Protein AF-0000000075777169 (afdb_homodimer)

Structure (mmCIF, N/CA/C/O backbone):
data_AF-0000000075777169-model_v1
#
loop_
_entity.id
_entity.type
_entity.pdbx_description
1 polymer 'Uncharacterized protein LOC128202540'
#
loop_
_atom_site.group_PDB
_atom_site.id
_atom_site.type_symbol
_atom_site.label_atom_id
_atom_site.label_alt_id
_atom_site.label_comp_id
_atom_site.label_asym_id
_atom_site.label_entity_id
_atom_site.label_seq_id
_atom_site.pdbx_PDB_ins_code
_atom_site.Cartn_x
_atom_site.Cartn_y
_atom_site.Cartn_z
_atom_site.occupancy
_atom_site.B_iso_or_equiv
_atom_site.auth_seq_id
_atom_site.auth_comp_id
_atom_site.auth_asym_id
_atom_site.auth_atom_id
_atom_site.pdbx_PDB_model_num
ATOM 1 N N . MET A 1 1 ? 17.016 9.688 25.297 1 20.09 1 MET A N 1
ATOM 2 C CA . MET A 1 1 ? 17.047 8.258 25.016 1 20.09 1 MET A CA 1
ATOM 3 C C . MET A 1 1 ? 15.727 7.797 24.422 1 20.09 1 MET A C 1
ATOM 5 O O . MET A 1 1 ? 14.727 7.672 25.125 1 20.09 1 MET A O 1
ATOM 9 N N . HIS A 1 2 ? 15.188 8.32 23.359 1 29.56 2 HIS A N 1
ATOM 10 C CA . HIS A 1 2 ? 13.891 8.344 22.688 1 29.56 2 HIS A CA 1
ATOM 11 C C . HIS A 1 2 ? 13.383 6.934 22.422 1 29.56 2 HIS A C 1
ATOM 13 O O . HIS A 1 2 ? 14.133 6.07 21.969 1 29.56 2 HIS A O 1
ATOM 19 N N . VAL A 1 3 ? 12.43 6.422 23.156 1 30.05 3 VAL A N 1
ATOM 20 C CA . VAL A 1 3 ? 11.844 5.117 23.453 1 30.05 3 VAL A CA 1
ATOM 21 C C . VAL A 1 3 ? 11.656 4.34 22.141 1 30.05 3 VAL A C 1
ATOM 23 O O . VAL A 1 3 ? 10.703 4.59 21.406 1 30.05 3 VAL A O 1
ATOM 26 N N . CYS A 1 4 ? 12.609 4.074 21.266 1 37.72 4 CYS A N 1
ATOM 27 C CA . CYS A 1 4 ? 12.773 3.035 20.266 1 37.72 4 CYS A CA 1
ATOM 28 C C . CYS A 1 4 ? 12.016 1.771 20.656 1 37.72 4 CYS A C 1
ATOM 30 O O . CYS A 1 4 ? 11.844 0.865 19.844 1 37.72 4 CYS A O 1
ATOM 32 N N . GLY A 1 5 ? 11.961 1.664 21.953 1 44.38 5 GLY A N 1
ATOM 33 C CA . GLY A 1 5 ? 11.258 0.564 22.594 1 44.38 5 GLY A CA 1
ATOM 34 C C . GLY A 1 5 ? 9.797 0.468 22.172 1 44.38 5 GLY A C 1
ATOM 35 O O . GLY A 1 5 ? 9.25 -0.631 22.047 1 44.38 5 GLY A O 1
ATOM 36 N N . GLY A 1 6 ? 9.211 1.749 21.969 1 56.62 6 GLY A N 1
ATOM 37 C CA . GLY A 1 6 ? 7.785 1.831 21.688 1 56.62 6 GLY A CA 1
ATOM 38 C C . GLY A 1 6 ? 7.422 1.354 20.281 1 56.62 6 GLY A C 1
ATOM 39 O O . GLY A 1 6 ? 6.484 0.573 20.109 1 56.62 6 GLY A O 1
ATOM 40 N N . MET A 1 7 ? 8.406 1.64 19.359 1 63.41 7 MET A N 1
ATOM 41 C CA . MET A 1 7 ? 8.133 1.236 17.984 1 63.41 7 MET A CA 1
ATOM 42 C C . MET A 1 7 ? 8.281 -0.272 17.812 1 63.41 7 MET A C 1
ATOM 44 O O . MET A 1 7 ? 7.441 -0.921 17.188 1 63.41 7 MET A O 1
ATOM 48 N N . ASP A 1 8 ? 9.359 -0.767 18.484 1 68.81 8 ASP A N 1
ATOM 49 C CA . ASP A 1 8 ? 9.633 -2.193 18.344 1 68.81 8 ASP A CA 1
ATOM 50 C C . ASP A 1 8 ? 8.508 -3.031 18.953 1 68.81 8 ASP A C 1
ATOM 52 O O . ASP A 1 8 ? 8.125 -4.062 18.391 1 68.81 8 ASP A O 1
ATOM 56 N N . SER A 1 9 ? 8.133 -2.508 20.047 1 70.38 9 SER A N 1
ATOM 57 C CA . SER A 1 9 ? 7.031 -3.217 20.688 1 70.38 9 SER A CA 1
ATOM 58 C C . SER A 1 9 ? 5.773 -3.178 19.828 1 70.38 9 SER A C 1
ATOM 60 O O . SER A 1 9 ? 5.051 -4.172 19.734 1 70.38 9 SER A O 1
ATOM 62 N N . LYS A 1 10 ? 5.602 -2.092 19.25 1 71.5 10 LYS A N 1
ATOM 63 C CA . LYS A 1 10 ? 4.441 -1.932 18.375 1 71.5 10 LYS A CA 1
ATOM 64 C C . LYS A 1 10 ? 4.543 -2.844 17.156 1 71.5 10 LYS A C 1
ATOM 66 O O . LYS A 1 10 ? 3.553 -3.461 16.766 1 71.5 10 LYS A O 1
ATOM 71 N N . ILE A 1 11 ? 5.699 -2.979 16.688 1 75.25 11 ILE A N 1
ATOM 72 C CA . ILE A 1 11 ? 5.938 -3.824 15.531 1 75.25 11 ILE A CA 1
ATOM 73 C C . ILE A 1 11 ? 5.703 -5.289 15.898 1 75.25 11 ILE A C 1
ATOM 75 O O . ILE A 1 11 ? 5.121 -6.043 15.117 1 75.25 11 ILE A O 1
ATOM 79 N N . ASP A 1 12 ? 6.094 -5.566 17.078 1 76.25 12 ASP A N 1
ATOM 80 C CA . ASP A 1 12 ? 5.875 -6.93 17.547 1 76.25 12 ASP A CA 1
ATOM 81 C C . ASP A 1 12 ? 4.383 -7.262 17.578 1 76.25 12 ASP A C 1
ATOM 83 O O . ASP A 1 12 ? 3.979 -8.367 17.219 1 76.25 12 ASP A O 1
ATOM 87 N N . GLU A 1 13 ? 3.699 -6.301 18 1 73.5 13 GLU A N 1
ATOM 88 C CA . GLU A 1 13 ? 2.252 -6.488 18.062 1 73.5 13 GLU A CA 1
ATOM 89 C C . GLU A 1 13 ? 1.653 -6.664 16.672 1 73.5 13 GLU A C 1
ATOM 91 O O . GLU A 1 13 ? 0.782 -7.508 16.469 1 73.5 13 GLU A O 1
ATOM 96 N N . VAL A 1 14 ? 2.088 -5.938 15.781 1 76 14 VAL A N 1
ATOM 97 C CA . VAL A 1 14 ? 1.61 -6.02 14.406 1 76 14 VAL A CA 1
ATOM 98 C C . VAL A 1 14 ? 1.98 -7.375 13.805 1 76 14 VAL A C 1
ATOM 100 O O . VAL A 1 14 ? 1.154 -8.023 13.156 1 76 14 VAL A O 1
ATOM 103 N N . CYS A 1 15 ? 3.15 -7.812 14.078 1 81.88 15 CYS A N 1
ATOM 104 C CA . CYS A 1 15 ? 3.6 -9.094 13.555 1 81.88 15 CYS A CA 1
ATOM 105 C C . CYS A 1 15 ? 2.799 -10.242 14.156 1 81.88 15 CYS A C 1
ATOM 107 O O . CYS A 1 15 ? 2.529 -11.234 13.477 1 81.88 15 CYS A O 1
ATOM 109 N N . GLU A 1 16 ? 2.498 -10.094 15.383 1 79.56 16 GLU A N 1
ATOM 110 C CA . GLU A 1 16 ? 1.653 -11.109 16 1 79.56 16 GLU A CA 1
ATOM 111 C C . GLU A 1 16 ? 0.294 -11.188 15.32 1 79.56 16 GLU A C 1
ATOM 113 O O . GLU A 1 16 ? -0.204 -12.281 15.047 1 79.56 16 GLU A O 1
ATOM 118 N N . MET A 1 17 ? -0.227 -10.078 15.078 1 75.25 17 MET A N 1
ATOM 119 C CA . MET A 1 17 ? -1.496 -10.023 14.352 1 75.25 17 MET A CA 1
ATOM 120 C C . MET A 1 17 ? -1.356 -10.633 12.961 1 75.25 17 MET A C 1
ATOM 122 O O . MET A 1 17 ? -2.219 -11.391 12.523 1 75.25 17 MET A O 1
ATOM 126 N N . MET A 1 18 ? -0.296 -10.305 12.312 1 82.38 18 MET A N 1
ATOM 127 C CA . MET A 1 18 ? -0.051 -10.844 10.977 1 82.38 18 MET A CA 1
ATOM 128 C C . MET A 1 18 ? 0.04 -12.367 11.023 1 82.38 18 MET A C 1
ATOM 130 O O . MET A 1 18 ? -0.477 -13.047 10.133 1 82.38 18 MET A O 1
ATOM 134 N N . SER A 1 19 ? 0.705 -12.797 12 1 84.69 19 SER A N 1
ATOM 135 C CA . SER A 1 19 ? 0.878 -14.234 12.141 1 84.69 19 SER A CA 1
ATOM 136 C C . SER A 1 19 ? -0.461 -14.938 12.352 1 84.69 19 SER A C 1
ATOM 138 O O . SER A 1 19 ? -0.742 -15.953 11.719 1 84.69 19 SER A O 1
ATOM 140 N N . GLU A 1 20 ? -1.247 -14.375 13.172 1 79.88 20 GLU A N 1
ATOM 141 C CA . GLU A 1 20 ? -2.547 -14.961 13.492 1 79.88 20 GLU A CA 1
ATOM 142 C C . GLU A 1 20 ? -3.447 -15.008 12.266 1 79.88 20 GLU A C 1
ATOM 144 O O . GLU A 1 20 ? -4.27 -15.914 12.125 1 79.88 20 GLU A O 1
ATOM 149 N N . ARG A 1 21 ? -3.189 -14.133 11.414 1 78.31 21 ARG A N 1
ATOM 150 C CA . ARG A 1 21 ? -4.09 -14.008 10.273 1 78.31 21 ARG A CA 1
ATOM 151 C C . ARG A 1 21 ? -3.385 -14.398 8.977 1 78.31 21 ARG A C 1
ATOM 153 O O . ARG A 1 21 ? -3.9 -14.148 7.883 1 78.31 21 ARG A O 1
ATOM 160 N N . ARG A 1 22 ? -2.209 -14.883 9.047 1 85.56 22 ARG A N 1
ATOM 161 C CA . ARG A 1 22 ? -1.417 -15.406 7.941 1 85.56 22 ARG A CA 1
ATOM 162 C C . ARG A 1 22 ? -1.22 -14.344 6.863 1 85.56 22 ARG A C 1
ATOM 164 O O . ARG A 1 22 ? -1.408 -14.617 5.676 1 85.56 22 ARG A O 1
ATOM 171 N N . ILE A 1 23 ? -0.959 -13.102 7.301 1 87.94 23 ILE A N 1
ATOM 172 C CA . ILE A 1 23 ? -0.688 -12.008 6.379 1 87.94 23 ILE A CA 1
ATOM 173 C C . ILE A 1 23 ? 0.716 -12.156 5.797 1 87.94 23 ILE A C 1
ATOM 175 O O . ILE A 1 23 ? 1.679 -12.383 6.535 1 87.94 23 ILE A O 1
ATOM 179 N N . ASP A 1 24 ? 0.797 -12 4.5 1 94.06 24 ASP A N 1
ATOM 180 C CA . ASP A 1 24 ? 2.064 -12.281 3.834 1 94.06 24 ASP A CA 1
ATOM 181 C C . ASP A 1 24 ? 2.885 -11 3.656 1 94.06 24 ASP A C 1
ATOM 183 O O . ASP A 1 24 ? 4.117 -11.039 3.695 1 94.06 24 ASP A O 1
ATOM 187 N N . VAL A 1 25 ? 2.223 -9.898 3.426 1 93.81 25 VAL A N 1
ATOM 188 C CA . VAL A 1 25 ? 2.918 -8.656 3.137 1 93.81 25 VAL A CA 1
ATOM 189 C C . VAL A 1 25 ? 2.186 -7.488 3.797 1 93.81 25 VAL A C 1
ATOM 191 O O . VAL A 1 25 ? 0.96 -7.383 3.701 1 93.81 25 VAL A O 1
ATOM 194 N N . LEU A 1 26 ? 2.877 -6.691 4.473 1 91 26 LEU A N 1
ATOM 195 C CA . LEU A 1 26 ? 2.369 -5.422 4.977 1 91 26 LEU A CA 1
ATOM 196 C C . LEU A 1 26 ? 3.248 -4.262 4.508 1 91 26 LEU A C 1
ATOM 198 O O . LEU A 1 26 ? 4.445 -4.234 4.797 1 91 26 LEU A O 1
ATOM 202 N N . GLY A 1 27 ? 2.701 -3.414 3.705 1 90.12 27 GLY A N 1
ATOM 203 C CA . GLY A 1 27 ? 3.354 -2.164 3.352 1 90.12 27 GLY A CA 1
ATOM 204 C C . GLY A 1 27 ? 2.869 -0.984 4.176 1 90.12 27 GLY A C 1
ATOM 205 O O . GLY A 1 27 ? 1.665 -0.731 4.258 1 90.12 27 GLY A O 1
ATOM 206 N N . VAL A 1 28 ? 3.867 -0.261 4.758 1 85.62 28 VAL A N 1
ATOM 207 C CA . VAL A 1 28 ? 3.451 0.784 5.684 1 85.62 28 VAL A CA 1
ATOM 208 C C . VAL A 1 28 ? 4.207 2.076 5.383 1 85.62 28 VAL A C 1
ATOM 210 O O . VAL A 1 28 ? 5.379 2.043 5.008 1 85.62 28 VAL A O 1
ATOM 213 N N . SER A 1 29 ? 3.484 3.152 5.496 1 82.75 29 SER A N 1
ATOM 214 C CA . SER A 1 29 ? 4.094 4.477 5.457 1 82.75 29 SER A CA 1
ATOM 215 C C . SER A 1 29 ? 4 5.168 6.812 1 82.75 29 SER A C 1
ATOM 217 O O . SER A 1 29 ? 3.297 4.695 7.707 1 82.75 29 SER A O 1
ATOM 219 N N . GLU A 1 30 ? 4.766 6.18 7.09 1 79 30 GLU A N 1
ATOM 220 C CA . GLU A 1 30 ? 4.824 7.004 8.297 1 79 30 GLU A CA 1
ATOM 221 C C . GLU A 1 30 ? 5.234 6.18 9.508 1 79 30 GLU A C 1
ATOM 223 O O . GLU A 1 30 ? 4.57 6.227 10.547 1 79 30 GLU A O 1
ATOM 228 N N . THR A 1 31 ? 6.227 5.426 9.414 1 75.12 31 THR A N 1
ATOM 229 C CA . THR A 1 31 ? 6.668 4.539 10.484 1 75.12 31 THR A CA 1
ATOM 230 C C . THR A 1 31 ? 7.418 5.324 11.562 1 75.12 31 THR A C 1
ATOM 232 O O . THR A 1 31 ? 7.559 4.855 12.695 1 75.12 31 THR A O 1
ATOM 235 N N . LYS A 1 32 ? 7.895 6.492 11.242 1 72.81 32 LYS A N 1
ATOM 236 C CA . LYS A 1 32 ? 8.672 7.352 12.125 1 72.81 32 LYS A CA 1
ATOM 237 C C . LYS A 1 32 ? 9.914 6.633 12.641 1 72.81 32 LYS A C 1
ATOM 239 O O . LYS A 1 32 ? 10.492 7.031 13.656 1 72.81 32 LYS A O 1
ATOM 244 N N . LYS A 1 33 ? 10.234 5.551 11.93 1 76.38 33 LYS A N 1
ATOM 245 C CA . LYS A 1 33 ? 11.43 4.805 12.305 1 76.38 33 LYS A CA 1
ATOM 246 C C . LYS A 1 33 ? 12.703 5.574 11.945 1 76.38 33 LYS A C 1
ATOM 248 O O . LYS A 1 33 ? 12.727 6.297 10.945 1 76.38 33 LYS A O 1
ATOM 253 N N . LYS A 1 34 ? 13.633 5.297 12.812 1 80.19 34 LYS A N 1
ATOM 254 C CA . LYS A 1 34 ? 14.922 5.922 12.539 1 80.19 34 LYS A CA 1
ATOM 255 C C . LYS A 1 34 ? 15.859 4.953 11.828 1 80.19 34 LYS A C 1
ATOM 257 O O . LYS A 1 34 ? 15.922 3.77 12.172 1 80.19 34 LYS A O 1
ATOM 262 N N . GLY A 1 35 ? 16.562 5.488 10.781 1 84.25 35 GLY A N 1
ATOM 263 C CA . GLY A 1 35 ? 17.547 4.715 10.055 1 84.25 35 GLY A CA 1
ATOM 264 C C . GLY A 1 35 ? 16.953 3.619 9.203 1 84.25 35 GLY A C 1
ATOM 265 O O . GLY A 1 35 ? 15.727 3.525 9.07 1 84.25 35 GLY A O 1
ATOM 266 N N . CYS A 1 36 ? 17.812 3.014 8.461 1 90.06 36 CYS A N 1
ATOM 267 C CA . CYS A 1 36 ? 17.438 1.862 7.648 1 90.06 36 CYS A CA 1
ATOM 268 C C . CYS A 1 36 ? 17.828 0.56 8.336 1 90.06 36 CYS A C 1
ATOM 270 O O . CYS A 1 36 ? 18.906 0.473 8.938 1 90.06 36 CYS A O 1
ATOM 272 N N . SER A 1 37 ? 16.906 -0.376 8.273 1 91.56 37 SER A N 1
ATOM 273 C CA . SER A 1 37 ? 17.25 -1.646 8.906 1 91.56 37 SER A CA 1
ATOM 274 C C . SER A 1 37 ? 16.406 -2.787 8.352 1 91.56 37 SER A C 1
ATOM 276 O O . SER A 1 37 ? 15.359 -2.553 7.75 1 91.56 37 SER A O 1
ATOM 278 N N . ILE A 1 38 ? 16.984 -3.947 8.43 1 94.25 38 ILE A N 1
ATOM 279 C CA . ILE A 1 38 ? 16.266 -5.207 8.266 1 94.25 38 ILE A CA 1
ATOM 280 C C . ILE A 1 38 ? 16.156 -5.918 9.609 1 94.25 38 ILE A C 1
ATOM 282 O O . ILE A 1 38 ? 17.172 -6.215 10.25 1 94.25 38 ILE A O 1
ATOM 286 N N . THR A 1 39 ? 14.961 -6.047 10.039 1 91.62 39 THR A N 1
ATOM 287 C CA . THR A 1 39 ? 14.734 -6.625 11.359 1 91.62 39 THR A CA 1
ATOM 288 C C . THR A 1 39 ? 13.898 -7.898 11.258 1 91.62 39 THR A C 1
ATOM 290 O O . THR A 1 39 ? 12.93 -7.949 10.492 1 91.62 39 THR A O 1
ATOM 293 N N . THR A 1 40 ? 14.266 -8.883 11.977 1 91.06 40 THR A N 1
ATOM 294 C CA . THR A 1 40 ? 13.508 -10.133 12.031 1 91.06 40 THR A CA 1
ATOM 295 C C . THR A 1 40 ? 12.633 -10.18 13.273 1 91.06 40 THR A C 1
ATOM 297 O O . THR A 1 40 ? 13.086 -9.875 14.375 1 91.06 40 THR A O 1
ATOM 300 N N . TYR A 1 41 ? 11.352 -10.359 13.023 1 87.62 41 TYR A N 1
ATOM 301 C CA . TYR A 1 41 ? 10.359 -10.547 14.078 1 87.62 41 TYR A CA 1
ATOM 302 C C . TYR A 1 41 ? 9.781 -11.953 14.031 1 87.62 41 TYR A C 1
ATOM 304 O O . TYR A 1 41 ? 8.727 -12.18 13.445 1 87.62 41 TYR A O 1
ATOM 312 N N . ASP A 1 42 ? 10.391 -12.906 14.734 1 86.12 42 ASP A N 1
ATOM 313 C CA . ASP A 1 42 ? 9.969 -14.305 14.688 1 86.12 42 ASP A CA 1
ATOM 314 C C . ASP A 1 42 ? 9.852 -14.789 13.242 1 86.12 42 ASP A C 1
ATOM 316 O O . ASP A 1 42 ? 10.859 -14.984 12.57 1 86.12 42 ASP A O 1
ATOM 320 N N . ARG A 1 43 ? 8.562 -14.836 12.789 1 90.38 43 ARG A N 1
ATOM 321 C CA . ARG A 1 43 ? 8.344 -15.422 11.469 1 90.38 43 ARG A CA 1
ATOM 322 C C . ARG A 1 43 ? 8.188 -14.328 10.414 1 90.38 43 ARG A C 1
ATOM 324 O O . ARG A 1 43 ? 7.77 -14.609 9.289 1 90.38 43 ARG A O 1
ATOM 331 N N . TYR A 1 44 ? 8.5 -13.141 10.797 1 94.12 44 TYR A N 1
ATOM 332 C CA . TYR A 1 44 ? 8.375 -12.023 9.859 1 94.12 44 TYR A CA 1
ATOM 333 C C . TYR A 1 44 ? 9.672 -11.227 9.781 1 94.12 44 TYR A C 1
ATOM 335 O O . TYR A 1 44 ? 10.477 -11.242 10.719 1 94.12 44 TYR A O 1
ATOM 343 N N . THR A 1 45 ? 9.914 -10.688 8.633 1 95.38 45 THR A N 1
ATOM 344 C CA . THR A 1 45 ? 11.055 -9.812 8.406 1 95.38 45 THR A CA 1
ATOM 345 C C . THR A 1 45 ? 10.586 -8.422 7.969 1 95.38 45 THR A C 1
ATOM 347 O O . THR A 1 45 ? 9.758 -8.297 7.062 1 95.38 45 THR A O 1
ATOM 350 N N . GLY A 1 46 ? 11.086 -7.438 8.641 1 94.19 46 GLY A N 1
ATOM 351 C CA . GLY A 1 46 ? 10.75 -6.062 8.312 1 94.19 46 GLY A CA 1
ATOM 352 C C . GLY A 1 46 ? 11.875 -5.32 7.613 1 94.19 46 GLY A C 1
ATOM 353 O O . GLY A 1 46 ? 13.031 -5.426 8.016 1 94.19 46 GLY A O 1
ATOM 354 N N . TYR A 1 47 ? 11.578 -4.688 6.535 1 95.88 47 TYR A N 1
ATOM 355 C CA . TYR A 1 47 ? 12.445 -3.754 5.824 1 95.88 47 TYR A CA 1
ATOM 356 C C . TYR A 1 47 ? 12.047 -2.311 6.109 1 95.88 47 TYR A C 1
ATOM 358 O O . TYR A 1 47 ? 10.953 -1.88 5.742 1 95.88 47 TYR A O 1
ATOM 366 N N . TRP A 1 48 ? 12.945 -1.57 6.723 1 92.19 48 TRP A N 1
ATOM 367 C CA . TRP A 1 48 ? 12.586 -0.239 7.191 1 92.19 48 TRP A CA 1
ATOM 368 C C . TRP A 1 48 ? 13.508 0.82 6.602 1 92.19 48 TRP A C 1
ATOM 370 O O . TRP A 1 48 ? 14.734 0.717 6.719 1 92.19 48 TRP A O 1
ATOM 380 N N . SER A 1 49 ? 12.883 1.764 5.977 1 92.88 49 SER A N 1
ATOM 381 C CA . SER A 1 49 ? 13.602 2.951 5.523 1 92.88 49 SER A CA 1
ATOM 382 C C . SER A 1 49 ? 13.172 4.188 6.305 1 92.88 49 SER A C 1
ATOM 384 O O . SER A 1 49 ? 12.078 4.715 6.09 1 92.88 49 SER A O 1
ATOM 386 N N . GLY A 1 50 ? 13.953 4.582 7.203 1 86.94 50 GLY A N 1
ATOM 387 C CA . GLY A 1 50 ? 13.594 5.668 8.102 1 86.94 50 GLY A CA 1
ATOM 388 C C . GLY A 1 50 ? 14.492 6.879 7.969 1 86.94 50 GLY A C 1
ATOM 389 O O . GLY A 1 50 ? 15.297 6.965 7.039 1 86.94 50 GLY A O 1
ATOM 390 N N . VAL A 1 51 ? 14.062 7.863 8.805 1 80.62 51 VAL A N 1
ATOM 391 C CA . VAL A 1 51 ? 14.781 9.133 8.789 1 80.62 51 VAL A CA 1
ATOM 392 C C . VAL A 1 51 ? 16.062 9.008 9.617 1 80.62 51 VAL A C 1
ATOM 394 O O . VAL A 1 51 ? 16.203 8.086 10.43 1 80.62 51 VAL A O 1
ATOM 397 N N . ASN A 1 52 ? 16.859 9.922 9.18 1 73.31 52 ASN A N 1
ATOM 398 C CA . ASN A 1 52 ? 18.047 9.984 10.016 1 73.31 52 ASN A CA 1
ATOM 399 C C . ASN A 1 52 ? 17.719 10.398 11.445 1 73.31 52 ASN A C 1
ATOM 401 O O . ASN A 1 52 ? 16.688 11.039 11.688 1 73.31 52 ASN A O 1
ATOM 405 N N . ASP A 1 53 ? 18.438 9.922 12.336 1 63.94 53 ASP A N 1
ATOM 406 C CA . ASP A 1 53 ? 18.266 10.047 13.781 1 63.94 53 ASP A CA 1
ATOM 407 C C . ASP A 1 53 ? 17.891 11.477 14.164 1 63.94 53 ASP A C 1
ATOM 409 O O . ASP A 1 53 ? 17.156 11.695 15.125 1 63.94 53 ASP A O 1
ATOM 413 N N . SER A 1 54 ? 18.312 12.305 13.539 1 55.28 54 SER A N 1
ATOM 414 C CA . SER A 1 54 ? 18.172 13.68 14.023 1 55.28 54 SER A CA 1
ATOM 415 C C . SER A 1 54 ? 16.859 14.297 13.562 1 55.28 54 SER A C 1
ATOM 417 O O . SER A 1 54 ? 16.438 15.336 14.07 1 55.28 54 SER A O 1
ATOM 419 N N . GLU A 1 55 ? 16.156 13.609 12.852 1 59.38 55 GLU A N 1
ATOM 420 C CA . GLU A 1 55 ? 15 14.266 12.258 1 59.38 55 GLU A CA 1
ATOM 421 C C . GLU A 1 55 ? 13.703 13.75 12.867 1 59.38 55 GLU A C 1
ATOM 423 O O . GLU A 1 55 ? 13.578 12.555 13.148 1 59.38 55 GLU A O 1
ATOM 428 N N . ARG A 1 56 ? 12.992 14.617 13.656 1 53.5 56 ARG A N 1
ATOM 429 C CA . ARG A 1 56 ? 11.656 14.305 14.156 1 53.5 56 ARG A CA 1
ATOM 430 C C . ARG A 1 56 ? 10.648 14.242 13.016 1 53.5 56 ARG A C 1
ATOM 432 O O . ARG A 1 56 ? 10.172 15.273 12.547 1 53.5 56 ARG A O 1
ATOM 439 N N . SER A 1 57 ? 10.883 13.328 12.031 1 56.72 57 SER A N 1
ATOM 440 C CA . SER A 1 57 ? 10.016 13.516 10.875 1 56.72 57 SER A CA 1
ATOM 441 C C . SER A 1 57 ? 8.945 12.43 10.805 1 56.72 57 SER A C 1
ATOM 443 O O . SER A 1 57 ? 9.125 11.336 11.344 1 56.72 57 SER A O 1
ATOM 445 N N . SER A 1 58 ? 7.746 12.836 10.531 1 63.53 58 SER A N 1
ATOM 446 C CA . SER A 1 58 ? 6.539 12.086 10.188 1 63.53 58 SER A CA 1
ATOM 447 C C . SER A 1 58 ? 6.777 11.18 8.984 1 63.53 58 SER A C 1
ATOM 449 O O . SER A 1 58 ? 5.828 10.641 8.414 1 63.53 58 SER A O 1
ATOM 451 N N . GLN A 1 59 ? 8.094 10.883 8.766 1 76.75 59 GLN A N 1
ATOM 452 C CA . GLN A 1 59 ? 8.391 10.094 7.574 1 76.75 59 GLN A CA 1
ATOM 453 C C . GLN A 1 59 ? 8.758 8.656 7.938 1 76.75 59 GLN A C 1
ATOM 455 O O . GLN A 1 59 ? 8.648 8.266 9.102 1 76.75 59 GLN A O 1
ATOM 460 N N . GLY A 1 60 ? 9.062 7.82 6.883 1 87.19 60 GLY A N 1
ATOM 461 C CA . GLY A 1 60 ? 9.469 6.43 7.004 1 87.19 60 GLY A CA 1
ATOM 462 C C . GLY A 1 60 ? 8.539 5.473 6.289 1 87.19 60 GLY A C 1
ATOM 463 O O . GLY A 1 60 ? 7.312 5.621 6.359 1 87.19 60 GLY A O 1
ATOM 464 N N . VAL A 1 61 ? 9.117 4.59 5.586 1 90.62 61 VAL A N 1
ATOM 465 C CA . VAL A 1 61 ? 8.352 3.547 4.906 1 90.62 61 VAL A CA 1
ATOM 466 C C . VAL A 1 61 ? 8.906 2.174 5.285 1 90.62 61 VAL A C 1
ATOM 468 O O . VAL A 1 61 ? 10.07 2.053 5.676 1 90.62 61 VAL A O 1
ATOM 471 N N . GLY A 1 62 ? 8.039 1.207 5.262 1 91.69 62 GLY A N 1
ATOM 472 C CA . GLY A 1 62 ? 8.453 -0.138 5.625 1 91.69 62 GLY A CA 1
ATOM 473 C C . GLY A 1 62 ? 7.641 -1.22 4.938 1 91.69 62 GLY A C 1
ATOM 474 O O . GLY A 1 62 ? 6.52 -0.971 4.488 1 91.69 62 GLY A O 1
ATOM 475 N N . VAL A 1 63 ? 8.25 -2.35 4.828 1 94.94 63 VAL A N 1
ATOM 476 C CA . VAL A 1 63 ? 7.594 -3.553 4.336 1 94.94 63 VAL A CA 1
ATOM 477 C C . VAL A 1 63 ? 7.871 -4.719 5.277 1 94.94 63 VAL A C 1
ATOM 479 O O . VAL A 1 63 ? 9.023 -4.969 5.645 1 94.94 63 VAL A O 1
ATOM 482 N N . ILE A 1 64 ? 6.852 -5.34 5.711 1 93.56 64 ILE A N 1
ATOM 483 C CA . ILE A 1 64 ? 6.984 -6.539 6.531 1 93.56 64 ILE A CA 1
ATOM 484 C C . ILE A 1 64 ? 6.559 -7.766 5.723 1 93.56 64 ILE A C 1
ATOM 486 O O . ILE A 1 64 ? 5.48 -7.777 5.125 1 93.56 64 ILE A O 1
ATOM 490 N N . LEU A 1 65 ? 7.371 -8.742 5.711 1 96.5 65 LEU A N 1
ATOM 491 C CA . LEU A 1 65 ? 7.137 -9.938 4.91 1 96.5 65 LEU A CA 1
ATOM 492 C C . LEU A 1 65 ? 7.09 -11.18 5.793 1 96.5 65 LEU A C 1
ATOM 494 O O . LEU A 1 65 ? 7.879 -11.312 6.73 1 96.5 65 LEU A O 1
ATOM 498 N N . SER A 1 66 ? 6.121 -12.016 5.461 1 95.56 66 SER A N 1
ATOM 499 C CA . SER A 1 66 ? 6.168 -13.344 6.055 1 95.56 66 SER A CA 1
ATOM 500 C C . SER A 1 66 ? 7.43 -14.094 5.637 1 95.56 66 SER A C 1
ATOM 502 O O . SER A 1 66 ? 8.141 -13.664 4.727 1 95.56 66 SER A O 1
ATOM 504 N N . GLU A 1 67 ? 7.688 -15.211 6.277 1 94.38 67 GLU A N 1
ATOM 505 C CA . GLU A 1 67 ? 8.852 -16.016 5.941 1 94.38 67 GLU A CA 1
ATOM 506 C C . GLU A 1 67 ? 8.797 -16.484 4.484 1 94.38 67 GLU A C 1
ATOM 508 O O . GLU A 1 67 ? 9.812 -16.438 3.781 1 94.38 67 GLU A O 1
ATOM 513 N N . ARG A 1 68 ? 7.695 -16.891 4.082 1 91.88 68 ARG A N 1
ATOM 514 C CA . ARG A 1 68 ? 7.543 -17.375 2.715 1 91.88 68 ARG A CA 1
ATOM 515 C C . ARG A 1 68 ? 7.793 -16.266 1.705 1 91.88 68 ARG A C 1
ATOM 517 O O . ARG A 1 68 ? 8.477 -16.469 0.7 1 91.88 68 ARG A O 1
ATOM 524 N N . MET A 1 69 ? 7.285 -15.109 2.014 1 94.19 69 MET A N 1
ATOM 525 C CA . MET A 1 69 ? 7.48 -13.984 1.102 1 94.19 69 MET A CA 1
ATOM 526 C C . MET A 1 69 ? 8.922 -13.492 1.146 1 94.19 69 MET A C 1
ATOM 528 O O . MET A 1 69 ? 9.492 -13.125 0.116 1 94.19 69 MET A O 1
ATOM 532 N N . ASN A 1 70 ? 9.438 -13.445 2.305 1 96.5 70 ASN A N 1
ATOM 533 C CA . ASN A 1 70 ? 10.828 -13.008 2.438 1 96.5 70 ASN A CA 1
ATOM 534 C C . ASN A 1 70 ? 11.773 -13.914 1.653 1 96.5 70 ASN A C 1
ATOM 536 O O . ASN A 1 70 ? 12.766 -13.438 1.089 1 96.5 70 ASN A O 1
ATOM 540 N N . ALA A 1 71 ? 11.508 -15.188 1.634 1 95.81 71 ALA A N 1
ATOM 541 C CA . ALA A 1 71 ? 12.32 -16.156 0.889 1 95.81 71 ALA A CA 1
ATOM 542 C C . ALA A 1 71 ? 12.273 -15.859 -0.609 1 95.81 71 ALA A C 1
ATOM 544 O O . ALA A 1 71 ? 13.141 -16.312 -1.36 1 95.81 71 ALA A O 1
ATOM 545 N N . SER A 1 72 ? 11.266 -15.086 -0.997 1 96.12 72 SER A N 1
ATOM 546 C CA . SER A 1 72 ? 11.07 -14.805 -2.416 1 96.12 72 SER A CA 1
ATOM 547 C C . SER A 1 72 ? 11.727 -13.484 -2.814 1 96.12 72 SER A C 1
ATOM 549 O O . SER A 1 72 ? 11.688 -13.102 -3.984 1 96.12 72 SER A O 1
ATOM 551 N N . VAL A 1 73 ? 12.383 -12.797 -1.88 1 97.56 73 VAL A N 1
ATOM 552 C CA . VAL A 1 73 ? 13 -11.5 -2.158 1 97.56 73 VAL A CA 1
ATOM 553 C C . VAL A 1 73 ? 14.258 -11.703 -3.002 1 97.56 73 VAL A C 1
ATOM 555 O O . VAL A 1 73 ? 15.102 -12.547 -2.678 1 97.56 73 VAL A O 1
ATOM 558 N N . LYS A 1 74 ? 14.383 -10.992 -4.078 1 97.5 74 LYS A N 1
ATOM 559 C CA . LYS A 1 74 ? 15.539 -11.078 -4.961 1 97.5 74 LYS A CA 1
ATOM 560 C C . LYS A 1 74 ? 16.453 -9.859 -4.801 1 97.5 74 LYS A C 1
ATOM 562 O O . LYS A 1 74 ? 17.672 -9.969 -4.902 1 97.5 74 LYS A O 1
ATOM 567 N N . GLU A 1 75 ? 15.859 -8.734 -4.645 1 97.81 75 GLU A N 1
ATOM 568 C CA . GLU A 1 75 ? 16.562 -7.461 -4.539 1 97.81 75 GLU A CA 1
ATOM 569 C C . GLU A 1 75 ? 15.727 -6.434 -3.777 1 97.81 75 GLU A C 1
ATOM 571 O O . GLU A 1 75 ? 14.5 -6.555 -3.699 1 97.81 75 GLU A O 1
ATOM 576 N N . PHE A 1 76 ? 16.375 -5.496 -3.146 1 97.88 76 PHE A N 1
ATOM 577 C CA . PHE A 1 76 ? 15.695 -4.383 -2.502 1 97.88 76 PHE A CA 1
ATOM 578 C C . PHE A 1 76 ? 16.625 -3.18 -2.369 1 97.88 76 PHE A C 1
ATOM 580 O O . PHE A 1 76 ? 17.828 -3.301 -2.545 1 97.88 76 PHE A O 1
ATOM 587 N N . GLU A 1 77 ? 16.047 -2.021 -2.066 1 97.94 77 GLU A N 1
ATOM 588 C CA . GLU A 1 77 ? 16.844 -0.819 -1.836 1 97.94 77 GLU A CA 1
ATOM 589 C C . GLU A 1 77 ? 16.109 0.156 -0.915 1 97.94 77 GLU A C 1
ATOM 591 O O . GLU A 1 77 ? 14.922 0.421 -1.099 1 97.94 77 GLU A O 1
ATOM 596 N N . PHE A 1 78 ? 16.828 0.594 0.065 1 96.56 78 PHE A N 1
ATOM 597 C CA . PHE A 1 78 ? 16.391 1.743 0.849 1 96.56 78 PHE A CA 1
ATOM 598 C C . PHE A 1 78 ? 16.812 3.047 0.176 1 96.56 78 PHE A C 1
ATOM 600 O O . PHE A 1 78 ? 17.922 3.521 0.366 1 96.56 78 PHE A O 1
ATOM 607 N N . VAL A 1 79 ? 15.961 3.662 -0.546 1 95.12 79 VAL A N 1
ATOM 608 C CA . VAL A 1 79 ? 16.328 4.809 -1.374 1 95.12 79 VAL A CA 1
ATOM 609 C C . VAL A 1 79 ? 16.391 6.07 -0.513 1 95.12 79 VAL A C 1
ATOM 611 O O . VAL A 1 79 ? 17.328 6.852 -0.617 1 95.12 79 VAL A O 1
ATOM 614 N N . SER A 1 80 ? 15.406 6.316 0.311 1 92.38 80 SER A N 1
ATOM 615 C CA . SER A 1 80 ? 15.266 7.422 1.249 1 92.38 80 SER A CA 1
ATOM 616 C C . SER A 1 80 ? 14.227 7.105 2.322 1 92.38 80 SER A C 1
ATOM 618 O O . SER A 1 80 ? 13.523 6.098 2.238 1 92.38 80 SER A O 1
ATOM 620 N N . PRO A 1 81 ? 14.109 7.941 3.262 1 90.5 81 PRO A N 1
ATOM 621 C CA . PRO A 1 81 ? 13.062 7.699 4.262 1 90.5 81 PRO A CA 1
ATOM 622 C C . PRO A 1 81 ? 11.664 7.652 3.654 1 90.5 81 PRO A C 1
ATOM 624 O O . PRO A 1 81 ? 10.719 7.195 4.301 1 90.5 81 PRO A O 1
ATOM 627 N N . ARG A 1 82 ? 11.555 8.078 2.406 1 89.5 82 ARG A N 1
ATOM 628 C CA . ARG A 1 82 ? 10.242 8.164 1.779 1 89.5 82 ARG A CA 1
ATOM 629 C C . ARG A 1 82 ? 10.07 7.082 0.72 1 89.5 82 ARG A C 1
ATOM 631 O O . ARG A 1 82 ? 8.977 6.906 0.173 1 89.5 82 ARG A O 1
ATOM 638 N N . LEU A 1 83 ? 11.141 6.375 0.448 1 92.5 83 LEU A N 1
ATOM 639 C CA . LEU A 1 83 ? 11.078 5.445 -0.675 1 92.5 83 LEU A CA 1
ATOM 640 C C . LEU A 1 83 ? 11.82 4.152 -0.35 1 92.5 83 LEU A C 1
ATOM 642 O O . LEU A 1 83 ? 12.984 4.184 0.054 1 92.5 83 LEU A O 1
ATOM 646 N N . LEU A 1 84 ? 11.156 3.082 -0.531 1 96.12 84 LEU A N 1
ATOM 647 C CA . LEU A 1 84 ? 11.688 1.726 -0.442 1 96.12 84 LEU A CA 1
ATOM 648 C C . LEU A 1 84 ? 11.062 0.829 -1.508 1 96.12 84 LEU A C 1
ATOM 650 O O . LEU A 1 84 ? 9.859 0.899 -1.76 1 96.12 84 LEU A O 1
ATOM 654 N N . TRP A 1 85 ? 11.906 0.086 -2.174 1 96.5 85 TRP A N 1
ATOM 655 C CA . TRP A 1 85 ? 11.297 -0.889 -3.076 1 96.5 85 TRP A CA 1
ATOM 656 C C . TRP A 1 85 ? 11.898 -2.275 -2.859 1 96.5 85 TRP A C 1
ATOM 658 O O . TRP A 1 85 ? 13.016 -2.404 -2.367 1 96.5 85 TRP A O 1
ATOM 668 N N . ILE A 1 86 ? 11.156 -3.285 -3.137 1 97.56 86 ILE A N 1
ATOM 669 C CA . ILE A 1 86 ? 11.531 -4.688 -3.012 1 97.56 86 ILE A CA 1
ATOM 670 C C . ILE A 1 86 ? 11.094 -5.453 -4.258 1 97.56 86 ILE A C 1
ATOM 672 O O . ILE A 1 86 ? 9.984 -5.258 -4.754 1 97.56 86 ILE A O 1
ATOM 676 N N . ARG A 1 87 ? 12.023 -6.289 -4.809 1 97.62 87 ARG A N 1
ATOM 677 C CA . ARG A 1 87 ? 11.742 -7.195 -5.918 1 97.62 87 ARG A CA 1
ATOM 678 C C . ARG A 1 87 ? 11.547 -8.625 -5.422 1 97.62 87 ARG A C 1
ATOM 680 O O . ARG A 1 87 ? 12.391 -9.164 -4.711 1 97.62 87 ARG A O 1
ATOM 687 N N . LEU A 1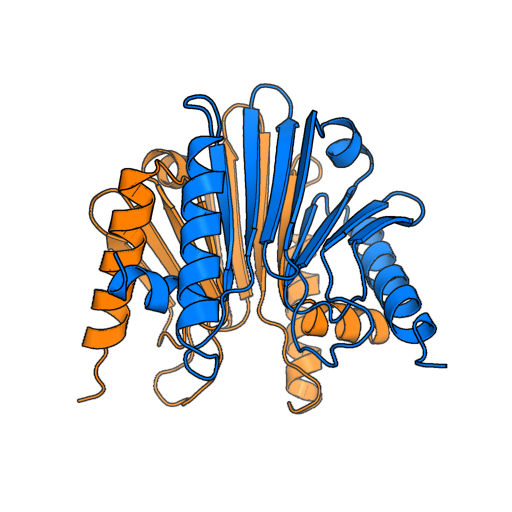 88 ? 10.391 -9.172 -5.801 1 96.5 88 LEU A N 1
ATOM 688 C CA . LEU A 1 88 ? 10.039 -10.523 -5.359 1 96.5 88 LEU A CA 1
ATOM 689 C C . LEU A 1 88 ? 9.719 -11.422 -6.547 1 96.5 88 LEU A C 1
ATOM 691 O O . LEU A 1 88 ? 9.273 -10.938 -7.594 1 96.5 88 LEU A O 1
ATOM 695 N N . LYS A 1 89 ? 9.969 -12.672 -6.395 1 95 89 LYS A N 1
ATOM 696 C CA . LYS A 1 89 ? 9.492 -13.68 -7.332 1 95 89 LYS A CA 1
ATOM 697 C C . LYS A 1 89 ? 8.617 -14.719 -6.629 1 95 89 LYS A C 1
ATOM 699 O O . LYS A 1 89 ? 9.125 -15.602 -5.941 1 95 89 LYS A O 1
ATOM 704 N N . VAL A 1 90 ? 7.363 -14.562 -6.828 1 90.94 90 VAL A N 1
ATOM 705 C CA . VAL A 1 90 ? 6.395 -15.484 -6.242 1 90.94 90 VAL A CA 1
ATOM 706 C C . VAL A 1 90 ? 5.871 -16.438 -7.312 1 90.94 90 VAL A C 1
ATOM 708 O O . VAL A 1 90 ? 5.086 -16.047 -8.18 1 90.94 90 VAL A O 1
ATOM 711 N N . SER A 1 91 ? 6.211 -17.719 -7.199 1 88.5 91 SER A N 1
ATOM 712 C CA . SER A 1 91 ? 5.938 -18.688 -8.25 1 88.5 91 SER A CA 1
ATOM 713 C C . SER A 1 91 ? 6.445 -18.203 -9.602 1 88.5 91 SER A C 1
ATOM 715 O O . SER A 1 91 ? 7.637 -17.953 -9.773 1 88.5 91 SER A O 1
ATOM 717 N N . LEU A 1 92 ? 5.492 -17.938 -10.5 1 88 92 LEU A N 1
ATOM 718 C CA . LEU A 1 92 ? 5.906 -17.516 -11.836 1 88 92 LEU A CA 1
ATOM 719 C C . LEU A 1 92 ? 5.754 -16 -11.992 1 88 92 LEU A C 1
ATOM 721 O O . LEU A 1 92 ? 6.094 -15.445 -13.039 1 88 92 LEU A O 1
ATOM 725 N N . THR A 1 93 ? 5.406 -15.391 -10.914 1 90 93 THR A N 1
ATOM 726 C CA . THR A 1 93 ? 5.102 -13.969 -11.016 1 90 93 THR A CA 1
ATOM 727 C C . THR A 1 93 ? 6.211 -13.133 -10.375 1 90 93 THR A C 1
ATOM 729 O O . THR A 1 93 ? 6.57 -13.352 -9.219 1 90 93 THR A O 1
ATOM 732 N N . ARG A 1 94 ? 6.797 -12.258 -11.219 1 93.69 94 ARG A N 1
ATOM 733 C CA . ARG A 1 94 ? 7.766 -11.289 -10.719 1 93.69 94 ARG A CA 1
ATOM 734 C C . ARG A 1 94 ? 7.074 -10 -10.281 1 93.69 94 ARG A C 1
ATOM 736 O O . ARG A 1 94 ? 6.297 -9.422 -11.039 1 93.69 94 ARG A O 1
ATOM 743 N N . ILE A 1 95 ? 7.375 -9.602 -9.047 1 94.06 95 ILE A N 1
ATOM 744 C CA . ILE A 1 95 ? 6.695 -8.445 -8.477 1 94.06 95 ILE A CA 1
ATOM 745 C C . ILE A 1 95 ? 7.715 -7.371 -8.102 1 94.06 95 ILE A C 1
ATOM 747 O O . ILE A 1 95 ? 8.766 -7.68 -7.539 1 94.06 95 ILE A O 1
ATOM 751 N N . PHE A 1 96 ? 7.48 -6.215 -8.516 1 95.81 96 PHE A N 1
ATOM 752 C CA . PHE A 1 96 ? 8.203 -5.027 -8.062 1 95.81 96 PHE A CA 1
ATOM 753 C C . PHE A 1 96 ? 7.32 -4.156 -7.18 1 95.81 96 PHE A C 1
ATOM 755 O O . PHE A 1 96 ? 6.367 -3.541 -7.66 1 95.81 96 PHE A O 1
ATOM 762 N N . LEU A 1 97 ? 7.648 -4.078 -5.875 1 95.69 97 LEU A N 1
ATOM 763 C CA . LEU A 1 97 ? 6.859 -3.35 -4.891 1 95.69 97 LEU A CA 1
ATOM 764 C C . LEU A 1 97 ? 7.57 -2.066 -4.469 1 95.69 97 LEU A C 1
ATOM 766 O O . LEU A 1 97 ? 8.695 -2.109 -3.969 1 95.69 97 LEU A O 1
ATOM 770 N N . LEU A 1 98 ? 6.969 -0.968 -4.715 1 93.75 98 LEU A N 1
ATOM 771 C CA . LEU A 1 98 ? 7.492 0.326 -4.293 1 93.75 98 LEU A CA 1
ATOM 772 C C . LEU A 1 98 ? 6.598 0.956 -3.23 1 93.75 98 LEU A C 1
ATOM 774 O O . LEU A 1 98 ? 5.402 1.15 -3.455 1 93.75 98 LEU A O 1
ATOM 778 N N . CYS A 1 99 ? 7.133 1.204 -2.111 1 92.38 99 CYS A N 1
ATOM 779 C CA . CYS A 1 99 ? 6.445 1.909 -1.034 1 92.38 99 CYS A CA 1
ATOM 780 C C . CYS A 1 99 ? 6.914 3.357 -0.945 1 92.38 99 CYS A C 1
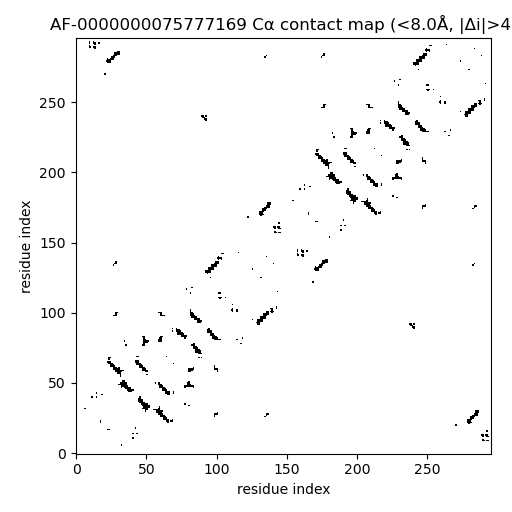ATOM 782 O O . CYS A 1 99 ? 8.109 3.619 -0.83 1 92.38 99 CYS A O 1
ATOM 784 N N . ALA A 1 100 ? 5.973 4.207 -0.982 1 87.94 100 ALA A N 1
ATOM 785 C CA . ALA A 1 100 ? 6.332 5.621 -1.032 1 87.94 100 ALA A CA 1
ATOM 786 C C . ALA A 1 100 ? 5.527 6.426 -0.017 1 87.94 100 ALA A C 1
ATOM 788 O O . ALA A 1 100 ? 4.352 6.137 0.225 1 87.94 100 ALA A O 1
ATOM 789 N N . TYR A 1 101 ? 6.195 7.387 0.512 1 85.25 101 TYR A N 1
ATOM 790 C CA . TYR A 1 101 ? 5.586 8.453 1.299 1 85.25 101 TYR A CA 1
ATOM 791 C C . TYR A 1 101 ? 5.914 9.82 0.709 1 85.25 101 TYR A C 1
ATOM 793 O O . TYR A 1 101 ? 6.906 10.445 1.09 1 85.25 101 TYR A O 1
ATOM 801 N N . ALA A 1 102 ? 5.004 10.273 -0.106 1 81.25 102 ALA A N 1
ATOM 802 C CA . ALA A 1 102 ? 5.281 11.484 -0.879 1 81.25 102 ALA A CA 1
ATOM 803 C C . ALA A 1 102 ? 5.227 12.727 0.004 1 81.25 102 ALA A C 1
ATOM 805 O O . ALA A 1 102 ? 4.363 12.836 0.877 1 81.25 102 ALA A O 1
ATOM 806 N N . PRO A 1 103 ? 6.207 13.602 -0.217 1 80.25 103 PRO A N 1
ATOM 807 C CA . PRO A 1 103 ? 6.125 14.875 0.502 1 80.25 103 PRO A CA 1
ATOM 808 C C . PRO A 1 103 ? 4.922 15.711 0.081 1 80.25 103 PRO A C 1
ATOM 810 O O . PRO A 1 103 ? 4.543 15.711 -1.095 1 80.25 103 PRO A O 1
ATOM 813 N N . ASP A 1 104 ? 4.266 16.266 0.978 1 72.31 104 ASP A N 1
ATOM 814 C CA . ASP A 1 104 ? 3.125 17.125 0.654 1 72.31 104 ASP A CA 1
ATOM 815 C C . ASP A 1 104 ? 3.57 18.547 0.367 1 72.31 104 ASP A C 1
ATOM 817 O O . ASP A 1 104 ? 4.77 18.828 0.294 1 72.31 104 ASP A O 1
ATOM 821 N N . MET A 1 105 ? 2.6 19.391 0.144 1 71.75 105 MET A N 1
ATOM 822 C CA . MET A 1 105 ? 2.855 20.75 -0.297 1 71.75 105 MET A CA 1
ATOM 823 C C . MET A 1 105 ? 3.506 21.578 0.814 1 71.75 105 MET A C 1
ATOM 825 O O . MET A 1 105 ? 4.016 22.672 0.568 1 71.75 105 MET A O 1
ATOM 829 N N . SER A 1 106 ? 3.449 21.062 2.029 1 71.94 106 SER A N 1
ATOM 830 C CA . SER A 1 106 ? 4.047 21.781 3.143 1 71.94 106 SER A CA 1
ATOM 831 C C . SER A 1 106 ? 5.57 21.672 3.125 1 71.94 106 SER A C 1
ATOM 833 O O . SER A 1 106 ? 6.262 22.422 3.805 1 71.94 106 SER A O 1
ATOM 835 N N . LYS A 1 107 ? 6.109 20.812 2.336 1 79.38 107 LYS A N 1
ATOM 836 C CA . LYS A 1 107 ? 7.555 20.609 2.242 1 79.38 107 LYS A CA 1
ATOM 837 C C . LYS A 1 107 ? 8.156 21.516 1.166 1 79.38 107 LYS A C 1
ATOM 839 O O . LYS A 1 107 ? 7.473 21.906 0.22 1 79.38 107 LYS A O 1
ATOM 844 N N . PRO A 1 108 ? 9.438 21.859 1.331 1 84.5 108 PRO A N 1
ATOM 845 C CA . PRO A 1 108 ? 10.102 22.688 0.314 1 84.5 108 PRO A CA 1
ATOM 846 C C . PRO A 1 108 ? 10.055 22.047 -1.075 1 84.5 108 PRO A C 1
ATOM 848 O O . PRO A 1 108 ? 10.07 20.828 -1.2 1 84.5 108 PRO A O 1
ATOM 851 N N . PRO A 1 109 ? 10.008 22.922 -2.064 1 83.44 109 PRO A N 1
ATOM 852 C CA . PRO A 1 109 ? 9.938 22.438 -3.445 1 83.44 109 PRO A CA 1
ATOM 853 C C . PRO A 1 109 ? 11.062 21.469 -3.793 1 83.44 109 PRO A C 1
ATOM 855 O O . PRO A 1 109 ? 10.836 20.484 -4.504 1 83.44 109 PRO A O 1
ATOM 858 N N . LYS A 1 110 ? 12.203 21.75 -3.326 1 88 110 LYS A N 1
ATOM 859 C CA . LYS A 1 110 ? 13.344 20.906 -3.648 1 88 110 LYS A CA 1
ATOM 860 C C . LYS A 1 110 ? 13.133 19.484 -3.137 1 88 110 LYS A C 1
ATOM 862 O O . LYS A 1 110 ? 13.508 18.516 -3.805 1 88 110 LYS A O 1
ATOM 867 N N . VAL A 1 111 ? 12.539 19.344 -2.006 1 84 111 VAL A N 1
ATOM 868 C CA . VAL A 1 111 ? 12.258 18.047 -1.42 1 84 111 VAL A CA 1
ATOM 869 C C . VAL A 1 111 ? 11.281 17.281 -2.312 1 84 111 VAL A C 1
ATOM 871 O O . VAL A 1 111 ? 11.461 16.078 -2.553 1 84 111 VAL A O 1
ATOM 874 N N . ARG A 1 112 ? 10.305 17.969 -2.744 1 81.62 112 ARG A N 1
ATOM 875 C CA . ARG A 1 112 ? 9.312 17.359 -3.621 1 81.62 112 ARG A CA 1
ATOM 876 C C . ARG A 1 112 ? 9.938 16.953 -4.957 1 81.62 112 ARG A C 1
ATOM 878 O O . ARG A 1 112 ? 9.68 15.859 -5.465 1 81.62 112 ARG A O 1
ATOM 885 N N . GLU A 1 113 ? 10.75 17.812 -5.461 1 84.19 113 GLU A N 1
ATOM 886 C CA . GLU A 1 113 ? 11.43 17.547 -6.719 1 84.19 113 GLU A CA 1
ATOM 887 C C . GLU A 1 113 ? 12.367 16.344 -6.594 1 84.19 113 GLU A C 1
ATOM 889 O O . GLU A 1 113 ? 12.375 15.461 -7.457 1 84.19 113 GLU A O 1
ATOM 894 N N . ASP A 1 114 ? 13.133 16.328 -5.555 1 88.38 114 ASP A N 1
ATOM 895 C CA . ASP A 1 114 ? 14.062 15.227 -5.32 1 88.38 114 ASP A CA 1
ATOM 896 C C . ASP A 1 114 ? 13.312 13.898 -5.184 1 88.38 114 ASP A C 1
ATOM 898 O O . ASP A 1 114 ? 13.781 12.859 -5.652 1 88.38 114 ASP A O 1
ATOM 902 N N . PHE A 1 115 ? 12.219 13.93 -4.555 1 85.81 115 PHE A N 1
ATOM 903 C CA . PHE A 1 115 ? 11.391 12.742 -4.395 1 85.81 115 PHE A CA 1
ATOM 904 C C . PHE A 1 115 ? 10.953 12.203 -5.754 1 85.81 115 PHE A C 1
ATOM 906 O O . PHE A 1 115 ? 11.109 11.016 -6.031 1 85.81 115 PHE A O 1
ATOM 913 N N . TRP A 1 116 ? 10.578 13.047 -6.535 1 80.25 116 TRP A N 1
ATOM 914 C CA . TRP A 1 116 ? 10.062 12.617 -7.828 1 80.25 116 TRP A CA 1
ATOM 915 C C . TRP A 1 116 ? 11.188 12.133 -8.742 1 80.25 116 TRP A C 1
ATOM 917 O O . TRP A 1 116 ? 11.016 11.172 -9.492 1 80.25 116 TRP A O 1
ATOM 927 N N . ASP A 1 117 ? 12.211 12.82 -8.672 1 86.94 117 ASP A N 1
ATOM 928 C CA . ASP A 1 117 ? 13.375 12.367 -9.422 1 86.94 117 ASP A CA 1
ATOM 929 C C . ASP A 1 117 ? 13.789 10.953 -9 1 86.94 117 ASP A C 1
ATOM 931 O O . ASP A 1 117 ? 14.133 10.125 -9.844 1 86.94 117 ASP A O 1
ATOM 935 N N . SER A 1 118 ? 13.688 10.742 -7.77 1 89.94 118 SER A N 1
ATOM 936 C CA . SER A 1 118 ? 14.031 9.422 -7.254 1 89.94 118 SER A CA 1
ATOM 937 C C . SER A 1 118 ? 13.055 8.367 -7.746 1 89.94 118 SER A C 1
ATOM 939 O O . SER A 1 118 ? 13.453 7.262 -8.109 1 89.94 118 SER A O 1
ATOM 941 N N . VAL A 1 119 ? 11.797 8.719 -7.707 1 85.31 119 VAL A N 1
ATOM 942 C CA . VAL A 1 119 ? 10.781 7.793 -8.18 1 85.31 119 VAL A CA 1
ATOM 943 C C . VAL A 1 119 ? 11.031 7.461 -9.648 1 85.31 119 VAL A C 1
ATOM 945 O O . VAL A 1 119 ? 10.977 6.297 -10.047 1 85.31 119 VAL A O 1
ATOM 948 N N . ARG A 1 120 ? 11.297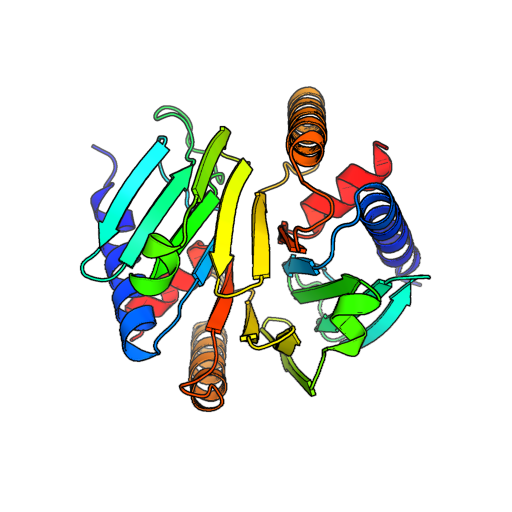 8.477 -10.375 1 84.06 120 ARG A N 1
ATOM 949 C CA . ARG A 1 120 ? 11.578 8.266 -11.789 1 84.06 120 ARG A CA 1
ATOM 950 C C . ARG A 1 120 ? 12.766 7.32 -11.977 1 84.06 120 ARG A C 1
ATOM 952 O O . ARG A 1 120 ? 12.719 6.414 -12.812 1 84.06 120 ARG A O 1
ATOM 959 N N . GLU A 1 121 ? 13.734 7.566 -11.258 1 90.88 121 GLU A N 1
ATOM 960 C CA . GLU A 1 121 ? 14.914 6.719 -11.336 1 90.88 121 GLU A CA 1
ATOM 961 C C . GLU A 1 121 ? 14.594 5.277 -10.953 1 90.88 121 GLU A C 1
ATOM 963 O O . GLU A 1 121 ? 15.047 4.34 -11.617 1 90.88 121 GLU A O 1
ATOM 968 N N . ILE A 1 122 ? 13.828 5.09 -9.977 1 92.44 122 ILE A N 1
ATOM 969 C CA . ILE A 1 122 ? 13.438 3.762 -9.523 1 92.44 122 ILE A CA 1
ATOM 970 C C . ILE A 1 122 ? 12.664 3.045 -10.625 1 92.44 122 ILE A C 1
ATOM 972 O O . ILE A 1 122 ? 12.867 1.852 -10.859 1 92.44 122 ILE A O 1
ATOM 976 N N . MET A 1 123 ? 11.805 3.805 -11.211 1 87.44 123 MET A N 1
ATOM 977 C CA . MET A 1 123 ? 10.953 3.209 -12.227 1 87.44 123 MET A CA 1
ATOM 978 C C . MET A 1 123 ? 11.781 2.678 -13.391 1 87.44 123 MET A C 1
ATOM 980 O O . MET A 1 123 ? 11.375 1.731 -14.07 1 87.44 123 MET A O 1
ATOM 984 N N . THR A 1 124 ? 12.898 3.264 -13.633 1 89.19 124 THR A N 1
ATOM 985 C CA . THR A 1 124 ? 13.773 2.789 -14.703 1 89.19 124 THR A CA 1
ATOM 986 C C . THR A 1 124 ? 14.344 1.417 -14.359 1 89.19 124 THR A C 1
ATOM 988 O O . THR A 1 124 ? 14.867 0.721 -15.234 1 89.19 124 THR A O 1
ATOM 991 N N . LYS A 1 125 ? 14.266 1.021 -13.164 1 92.5 125 LYS A N 1
ATOM 992 C CA . LYS A 1 125 ? 14.789 -0.273 -12.734 1 92.5 125 LYS A 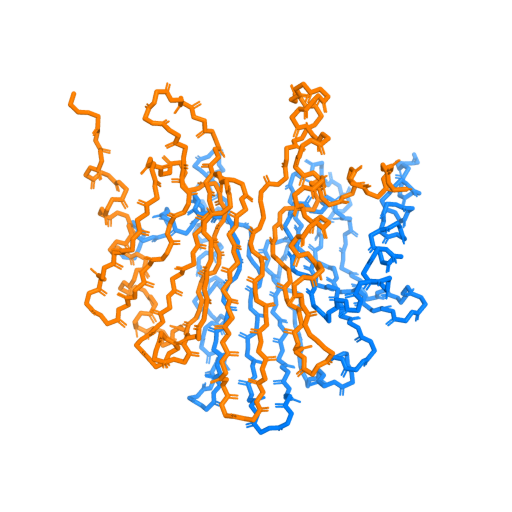CA 1
ATOM 993 C C . LYS A 1 125 ? 13.781 -1.388 -12.992 1 92.5 125 LYS A C 1
ATOM 995 O O . LYS A 1 125 ? 14.125 -2.568 -12.961 1 92.5 125 LYS A O 1
ATOM 1000 N N . CYS A 1 126 ? 12.547 -1.037 -13.172 1 91.25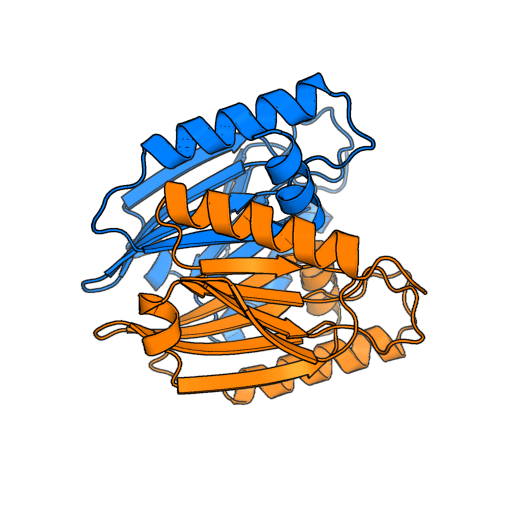 126 CYS A N 1
ATOM 1001 C CA . CYS A 1 126 ? 11.492 -2.021 -13.367 1 91.25 126 CYS A CA 1
ATOM 1002 C C . CYS A 1 126 ? 11.633 -2.717 -14.719 1 91.25 126 CYS A C 1
ATOM 1004 O O . CYS A 1 126 ? 12.07 -2.105 -15.695 1 91.25 126 CYS A O 1
ATOM 1006 N N . LYS A 1 127 ? 11.25 -3.977 -14.727 1 90.38 127 LYS A N 1
ATOM 1007 C CA . LYS A 1 127 ? 11.344 -4.785 -15.938 1 90.38 127 LYS A CA 1
ATOM 1008 C C . LYS A 1 127 ? 9.969 -5.051 -16.531 1 90.38 127 LYS A C 1
ATOM 1010 O O . LYS A 1 127 ? 8.961 -5.031 -15.828 1 90.38 127 LYS A O 1
ATOM 1015 N N . GLU A 1 128 ? 9.922 -5.43 -17.781 1 86.25 128 GLU A N 1
ATOM 1016 C CA . GLU A 1 128 ? 8.672 -5.617 -18.516 1 86.25 128 GLU A CA 1
ATOM 1017 C C . GLU A 1 128 ? 7.898 -6.824 -17.984 1 86.25 128 GLU A C 1
ATOM 1019 O O . GLU A 1 128 ? 6.668 -6.848 -18.031 1 86.25 128 GLU A O 1
ATOM 1024 N N . ASN A 1 129 ? 8.594 -7.75 -17.5 1 88.5 129 ASN A N 1
ATOM 1025 C CA . ASN A 1 129 ? 7.949 -8.984 -17.078 1 88.5 129 ASN A CA 1
ATOM 1026 C C . ASN A 1 129 ? 7.57 -8.938 -15.594 1 88.5 129 ASN A C 1
ATOM 1028 O O . ASN A 1 129 ? 7.18 -9.953 -15.016 1 88.5 129 ASN A O 1
ATOM 1032 N N . GLU A 1 130 ? 7.68 -7.723 -15.039 1 91.75 130 GLU A N 1
ATOM 1033 C CA . GLU A 1 130 ? 7.328 -7.574 -13.633 1 91.75 130 GLU A CA 1
ATOM 1034 C C . GLU A 1 130 ? 5.957 -6.93 -13.477 1 91.75 130 GLU A C 1
ATOM 1036 O O . GLU A 1 130 ? 5.539 -6.125 -14.312 1 91.75 130 GLU A O 1
ATOM 1041 N N . ARG A 1 131 ? 5.242 -7.43 -12.461 1 91.25 131 ARG A N 1
ATOM 1042 C CA . ARG A 1 131 ? 4.07 -6.691 -11.992 1 91.25 131 ARG A CA 1
ATOM 1043 C C . ARG A 1 131 ? 4.469 -5.605 -11 1 91.25 131 ARG A C 1
ATOM 1045 O O . ARG A 1 131 ? 4.992 -5.906 -9.922 1 91.25 131 ARG A O 1
ATOM 1052 N N . ILE A 1 132 ? 4.211 -4.371 -11.375 1 93.75 132 ILE A N 1
ATOM 1053 C CA . ILE A 1 132 ? 4.648 -3.236 -10.57 1 93.75 132 ILE A CA 1
ATOM 1054 C C . ILE A 1 132 ? 3.514 -2.781 -9.656 1 93.75 132 ILE A C 1
ATOM 1056 O O . ILE A 1 132 ? 2.42 -2.459 -10.133 1 93.75 132 ILE A O 1
ATOM 1060 N N . ILE A 1 133 ? 3.762 -2.791 -8.359 1 92.69 133 ILE A N 1
ATOM 1061 C CA . ILE A 1 133 ? 2.797 -2.385 -7.344 1 92.69 133 ILE A CA 1
ATOM 1062 C C . ILE A 1 133 ? 3.328 -1.173 -6.578 1 92.69 133 ILE A C 1
ATOM 1064 O O . ILE A 1 133 ? 4.414 -1.227 -5.996 1 92.69 133 ILE A O 1
ATOM 1068 N N . LEU A 1 134 ? 2.609 -0.131 -6.578 1 91.06 134 LEU A N 1
ATOM 1069 C CA . LEU A 1 134 ? 2.938 1.071 -5.82 1 91.06 134 LEU A CA 1
ATOM 1070 C C . LEU A 1 134 ? 2.002 1.235 -4.625 1 91.06 134 LEU A C 1
ATOM 1072 O O . LEU A 1 134 ? 0.795 1.01 -4.742 1 91.06 134 LEU A O 1
ATOM 1076 N N . ILE A 1 135 ? 2.6 1.646 -3.576 1 88.19 135 ILE A N 1
ATOM 1077 C CA . ILE A 1 135 ? 1.815 1.879 -2.369 1 88.19 135 ILE A CA 1
ATOM 1078 C C . ILE A 1 135 ? 2.184 3.234 -1.768 1 88.19 135 ILE A C 1
ATOM 1080 O O . ILE A 1 135 ? 3.359 3.6 -1.719 1 88.19 135 ILE A O 1
ATOM 1084 N N . GLY A 1 136 ? 1.133 3.984 -1.271 1 81.88 136 GLY A N 1
ATOM 1085 C CA . GLY A 1 136 ? 1.419 5.242 -0.598 1 81.88 136 GLY A CA 1
ATOM 1086 C C . GLY A 1 136 ? 0.184 6.09 -0.371 1 81.88 136 GLY A C 1
ATOM 1087 O O . GLY A 1 136 ? -0.94 5.633 -0.581 1 81.88 136 GLY A O 1
ATOM 1088 N N . ASP A 1 137 ? 0.386 7.215 0.118 1 73.81 137 ASP A N 1
ATOM 1089 C CA . ASP A 1 137 ? -0.715 8.156 0.298 1 73.81 137 ASP A CA 1
ATOM 1090 C C . ASP A 1 137 ? -1.054 8.859 -1.013 1 73.81 137 ASP A C 1
ATOM 1092 O O . ASP A 1 137 ? -0.162 9.164 -1.807 1 73.81 137 ASP A O 1
ATOM 1096 N N . PHE A 1 138 ? -2.303 9.109 -1.224 1 66.62 138 PHE A N 1
ATOM 1097 C CA . PHE A 1 138 ? -2.801 9.672 -2.475 1 66.62 138 PHE A CA 1
ATOM 1098 C C . PHE A 1 138 ? -2.268 11.086 -2.686 1 66.62 138 PHE A C 1
ATOM 1100 O O . PHE A 1 138 ? -1.892 11.453 -3.801 1 66.62 138 PHE A O 1
ATOM 1107 N N . ASN A 1 139 ? -2.332 11.766 -1.619 1 62.81 139 ASN A N 1
ATOM 1108 C CA . ASN A 1 139 ? -1.947 13.164 -1.732 1 62.81 139 ASN A CA 1
ATOM 1109 C C . ASN A 1 139 ? -0.548 13.312 -2.324 1 62.81 139 ASN A C 1
ATOM 1111 O O . ASN A 1 139 ? -0.296 14.234 -3.105 1 62.81 139 ASN A O 1
ATOM 1115 N N . GLY A 1 140 ? 0.2 12.414 -1.996 1 61.03 140 GLY A N 1
ATOM 1116 C CA . GLY A 1 140 ? 1.547 12.469 -2.541 1 61.03 140 GLY A CA 1
ATOM 1117 C C . GLY A 1 140 ? 1.597 12.219 -4.035 1 61.03 140 GLY A C 1
ATOM 1118 O O . GLY A 1 140 ? 2.299 12.914 -4.77 1 61.03 140 GLY A O 1
ATOM 1119 N N . TRP A 1 141 ? 0.812 11.367 -4.504 1 62.28 141 TRP A N 1
ATOM 1120 C CA . TRP A 1 141 ? 0.874 10.969 -5.902 1 62.28 141 TRP A CA 1
ATOM 1121 C C . TRP A 1 141 ? 0.204 12.008 -6.797 1 62.28 141 TRP A C 1
ATOM 1123 O O . TRP A 1 141 ? 0.631 12.227 -7.934 1 62.28 141 TRP A O 1
ATOM 1133 N N . VAL A 1 142 ? -0.837 12.625 -6.301 1 59 142 VAL A N 1
ATOM 1134 C CA . VAL A 1 142 ? -1.539 13.68 -7.023 1 59 142 VAL A CA 1
ATOM 1135 C C . VAL A 1 142 ? -0.593 14.852 -7.273 1 59 142 VAL A C 1
ATOM 1137 O O . VAL A 1 142 ? -0.593 15.438 -8.359 1 59 142 VAL A O 1
ATOM 1140 N N . GLU A 1 143 ? 0.096 15.156 -6.34 1 56.06 143 GLU A N 1
ATOM 1141 C CA . GLU A 1 143 ? 0.992 16.297 -6.473 1 56.06 143 GLU A CA 1
ATOM 1142 C C . GLU A 1 143 ? 2.051 16.062 -7.543 1 56.06 143 GLU A C 1
ATOM 1144 O O . GLU A 1 143 ? 2.471 16.984 -8.234 1 56.06 143 GLU A O 1
ATOM 1149 N N . ILE A 1 144 ? 2.389 14.82 -7.66 1 50.72 144 ILE A N 1
ATOM 1150 C CA . ILE A 1 144 ? 3.42 14.477 -8.633 1 50.72 144 ILE A CA 1
ATOM 1151 C C . ILE A 1 144 ? 2.908 14.758 -10.047 1 50.72 144 ILE A C 1
ATOM 1153 O O . ILE A 1 144 ? 3.672 15.18 -10.922 1 50.72 144 ILE A O 1
ATOM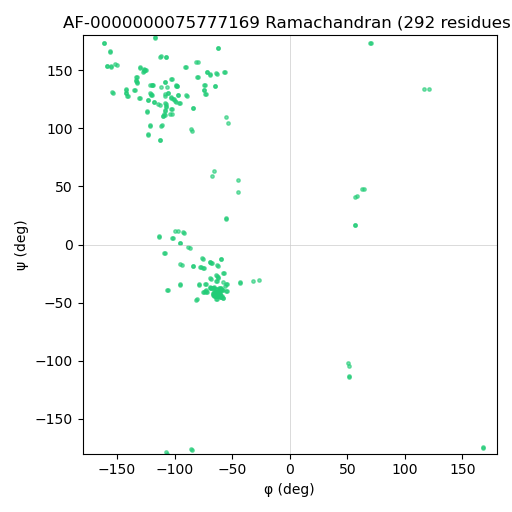 1157 N N . SER A 1 145 ? 1.728 14.398 -10.273 1 51.44 145 SER A N 1
ATOM 1158 C CA . SER A 1 145 ? 1.209 14.523 -11.625 1 51.44 145 SER A CA 1
ATOM 1159 C C . SER A 1 145 ? 1.282 15.969 -12.117 1 51.44 145 SER A C 1
ATOM 1161 O O . SER A 1 145 ? 1.34 16.219 -13.328 1 51.44 145 SER A O 1
ATOM 1163 N N . ARG A 1 146 ? 1.295 16.875 -11.195 1 49.53 146 ARG A N 1
ATOM 1164 C CA . ARG A 1 146 ? 1.397 18.266 -11.586 1 49.53 146 ARG A CA 1
ATOM 1165 C C . ARG A 1 146 ? 2.818 18.625 -12.023 1 49.53 146 ARG A C 1
ATOM 1167 O O . ARG A 1 146 ? 3.043 19.656 -12.656 1 49.53 146 ARG A O 1
ATOM 1174 N N . TRP A 1 147 ? 3.662 17.75 -11.539 1 45.06 147 TRP A N 1
ATOM 1175 C CA . TRP A 1 147 ? 5.047 18.094 -11.852 1 45.06 147 TRP A CA 1
ATOM 1176 C C . TRP A 1 147 ? 5.504 17.406 -13.133 1 45.06 147 TRP A C 1
ATOM 1178 O O . TRP A 1 147 ? 6.594 17.688 -13.641 1 45.06 147 TRP A O 1
ATOM 1188 N N . ILE A 1 148 ? 4.762 16.406 -13.508 1 38.19 148 ILE A N 1
ATOM 1189 C CA . ILE A 1 148 ? 5.203 15.891 -14.797 1 38.19 148 ILE A CA 1
ATOM 1190 C C . ILE A 1 148 ? 4.547 16.688 -15.922 1 38.19 148 ILE A C 1
ATOM 1192 O O . ILE A 1 148 ? 3.346 16.984 -15.867 1 38.19 148 ILE A O 1
ATOM 1196 N N . MET B 1 1 ? -20.516 23.984 -5.305 1 20.72 1 MET B N 1
ATOM 1197 C CA . MET B 1 1 ? -20.203 23.156 -6.469 1 20.72 1 MET B CA 1
ATOM 1198 C C . MET B 1 1 ? -18.812 22.562 -6.352 1 20.72 1 MET B C 1
ATOM 1200 O O . MET B 1 1 ? -17.812 23.266 -6.516 1 20.72 1 MET B O 1
ATOM 1204 N N . HIS B 1 2 ? -18.375 21.859 -5.336 1 30.5 2 HIS B N 1
ATOM 1205 C CA . HIS B 1 2 ? -17.141 21.406 -4.711 1 30.5 2 HIS B CA 1
ATOM 1206 C C . HIS B 1 2 ? -16.266 20.656 -5.707 1 30.5 2 HIS B C 1
ATOM 1208 O O . HIS B 1 2 ? -16.766 19.859 -6.508 1 30.5 2 HIS B O 1
ATOM 1214 N N . VAL B 1 3 ? -15.109 21.203 -6.156 1 31.36 3 VAL B N 1
ATOM 1215 C CA . VAL B 1 3 ? -14.141 20.984 -7.219 1 31.36 3 VAL B CA 1
ATOM 1216 C C . VAL B 1 3 ? -13.812 19.5 -7.309 1 31.36 3 VAL B C 1
ATOM 1218 O O . VAL B 1 3 ? -12.953 19 -6.578 1 31.36 3 VAL B O 1
ATOM 1221 N N . CYS B 1 4 ? -14.711 18.562 -7.281 1 37.78 4 CYS B N 1
ATOM 1222 C CA . CYS B 1 4 ? -14.656 17.188 -7.762 1 37.78 4 CYS B CA 1
ATOM 1223 C C . CYS B 1 4 ? -13.758 17.062 -8.984 1 37.78 4 CYS B C 1
ATOM 1225 O O . CYS B 1 4 ? -13.375 15.961 -9.375 1 37.78 4 CYS B O 1
ATOM 1227 N N . GLY B 1 5 ? -13.797 18.156 -9.688 1 44.59 5 GLY B N 1
ATOM 1228 C CA . GLY B 1 5 ? -12.984 18.312 -10.891 1 44.59 5 GLY B CA 1
ATOM 1229 C C . GLY B 1 5 ? -11.5 18.141 -10.633 1 44.59 5 GLY B C 1
ATOM 1230 O O . GLY B 1 5 ? -10.773 17.641 -11.492 1 44.59 5 GLY B O 1
ATOM 1231 N N . GLY B 1 6 ? -11.102 18.594 -9.328 1 56.84 6 GLY B N 1
ATOM 1232 C CA . GLY B 1 6 ? -9.695 18.609 -8.977 1 56.84 6 GLY B CA 1
ATOM 1233 C C . GLY B 1 6 ? -9.133 17.219 -8.719 1 56.84 6 GLY B C 1
ATOM 1234 O O . GLY B 1 6 ? -8.062 16.875 -9.227 1 56.84 6 GLY B O 1
ATOM 1235 N N . MET B 1 7 ? -10.062 16.359 -8.141 1 63.72 7 MET B N 1
ATOM 1236 C CA . MET B 1 7 ? -9.594 15.016 -7.84 1 63.72 7 MET B CA 1
ATOM 1237 C C . MET B 1 7 ? -9.484 14.18 -9.109 1 63.72 7 MET B C 1
ATOM 1239 O O . MET B 1 7 ? -8.5 13.469 -9.305 1 63.72 7 MET B O 1
ATOM 1243 N N . ASP B 1 8 ? -10.516 14.383 -9.953 1 69.06 8 ASP B N 1
ATOM 1244 C CA . ASP B 1 8 ? -10.531 13.586 -11.18 1 69.06 8 ASP B CA 1
ATOM 1245 C C . ASP B 1 8 ? -9.352 13.938 -12.078 1 69.06 8 ASP B C 1
ATOM 1247 O O . ASP B 1 8 ? -8.758 13.047 -12.703 1 69.06 8 ASP B O 1
ATOM 1251 N N . SER B 1 9 ? -9.172 15.203 -12.102 1 70.12 9 SER B N 1
ATOM 1252 C CA . SER B 1 9 ? -8.039 15.633 -12.906 1 70.12 9 SER B CA 1
ATOM 1253 C C . SER B 1 9 ? -6.727 15.094 -12.344 1 70.12 9 SER B C 1
ATOM 1255 O O . SER B 1 9 ? -5.84 14.688 -13.102 1 70.12 9 SER B O 1
ATOM 1257 N N . LYS B 1 10 ? -6.668 15.078 -11.094 1 71.5 10 LYS B N 1
ATOM 1258 C CA . LYS B 1 10 ? -5.473 14.562 -10.43 1 71.5 10 LYS B CA 1
ATOM 1259 C C . LYS B 1 10 ? -5.305 13.07 -10.68 1 71.5 10 LYS B C 1
ATOM 1261 O O . LYS B 1 10 ? -4.195 12.594 -10.938 1 71.5 10 LYS B O 1
ATOM 1266 N N . ILE B 1 11 ? -6.383 12.414 -10.711 1 75.44 11 ILE B N 1
ATOM 1267 C CA . ILE B 1 11 ? -6.367 10.969 -10.945 1 75.44 11 ILE B CA 1
ATOM 1268 C C . ILE B 1 11 ? -5.941 10.688 -12.383 1 75.44 11 ILE B C 1
ATOM 1270 O O . ILE B 1 11 ? -5.176 9.75 -12.633 1 75.44 11 ILE B O 1
ATOM 1274 N N . ASP B 1 12 ? -6.383 11.539 -13.195 1 76.44 12 ASP B N 1
ATOM 1275 C CA . ASP B 1 12 ? -5.992 11.383 -14.594 1 76.44 12 ASP B CA 1
ATOM 1276 C C . ASP B 1 12 ? -4.48 11.516 -14.758 1 76.44 12 ASP B C 1
ATOM 1278 O O . ASP B 1 12 ? -3.871 10.773 -15.531 1 76.44 12 A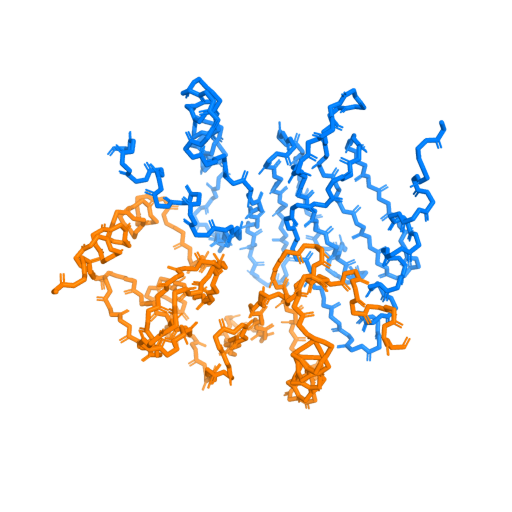SP B O 1
ATOM 1282 N N . GLU B 1 13 ? -4.004 12.414 -14.039 1 73.5 13 GLU B N 1
ATOM 1283 C CA . GLU B 1 13 ? -2.561 12.625 -14.094 1 73.5 13 GLU B CA 1
ATOM 1284 C C . GLU B 1 13 ? -1.809 11.414 -13.547 1 73.5 13 GLU B C 1
ATOM 1286 O O . GLU B 1 13 ? -0.798 10.992 -14.109 1 73.5 13 GLU B O 1
ATOM 1291 N N . VAL B 1 14 ? -2.275 10.883 -12.539 1 76.06 14 VAL B N 1
ATOM 1292 C CA . VAL B 1 14 ? -1.66 9.711 -11.93 1 76.06 14 VAL B CA 1
ATOM 1293 C C . VAL B 1 14 ? -1.749 8.523 -12.883 1 76.06 14 VAL B C 1
ATOM 1295 O O . VAL B 1 14 ? -0.771 7.793 -13.078 1 76.06 14 VAL B O 1
ATOM 1298 N N . CYS B 1 15 ? -2.85 8.383 -13.508 1 82.19 15 CYS B N 1
ATOM 1299 C CA . CYS B 1 15 ? -3.033 7.273 -14.438 1 82.19 15 CYS B CA 1
ATOM 1300 C C . CYS B 1 15 ? -2.121 7.422 -15.648 1 82.19 15 CYS B C 1
ATOM 1302 O O . CYS B 1 15 ? -1.631 6.43 -16.188 1 82.19 15 CYS B O 1
ATOM 1304 N N . GLU B 1 16 ? -1.966 8.625 -16.062 1 79.62 16 GLU B N 1
ATOM 1305 C CA . GLU B 1 16 ? -1.033 8.859 -17.156 1 79.62 16 GLU B CA 1
ATOM 1306 C C . GLU B 1 16 ? 0.382 8.43 -16.781 1 79.62 16 GLU B C 1
ATOM 1308 O O . GLU B 1 16 ? 1.073 7.785 -17.578 1 79.62 16 GLU B O 1
ATOM 1313 N N . MET B 1 17 ? 0.74 8.797 -15.633 1 75.25 17 MET B N 1
ATOM 1314 C CA . MET B 1 17 ? 2.047 8.391 -15.133 1 75.25 17 MET B CA 1
ATOM 1315 C C . MET B 1 17 ? 2.143 6.867 -15.039 1 75.25 17 MET B C 1
ATOM 1317 O O . MET B 1 17 ? 3.156 6.281 -15.422 1 75.25 17 MET B O 1
ATOM 1321 N N . MET B 1 18 ? 1.096 6.277 -14.555 1 82.56 18 MET B N 1
ATOM 1322 C CA . MET B 1 18 ? 1.073 4.82 -14.445 1 82.56 18 MET B CA 1
ATOM 1323 C C . MET B 1 18 ? 1.226 4.168 -15.812 1 82.56 18 MET B C 1
ATOM 1325 O O . MET B 1 18 ? 1.927 3.164 -15.953 1 82.56 18 MET B O 1
ATOM 1329 N N . SER B 1 19 ? 0.556 4.742 -16.703 1 84.94 19 SER B N 1
ATOM 1330 C CA . SER B 1 19 ? 0.609 4.203 -18.062 1 84.94 19 SER B CA 1
ATOM 1331 C C . SER B 1 19 ? 2.018 4.297 -18.641 1 84.94 19 SER B C 1
ATOM 1333 O O . SER B 1 19 ? 2.523 3.332 -19.219 1 84.94 19 SER B O 1
ATOM 1335 N N . GLU B 1 20 ? 2.621 5.391 -18.453 1 80 20 GLU B N 1
ATOM 1336 C CA . GLU B 1 20 ? 3.963 5.621 -18.984 1 80 20 GLU B CA 1
ATOM 1337 C C . GLU B 1 20 ? 4.973 4.66 -18.359 1 80 20 GLU B C 1
ATOM 1339 O O . GLU B 1 20 ? 5.941 4.266 -19 1 80 20 GLU B O 1
ATOM 1344 N N . ARG B 1 21 ? 4.652 4.262 -17.219 1 78.25 21 ARG B N 1
ATOM 1345 C CA . ARG B 1 21 ? 5.625 3.455 -16.484 1 78.25 21 ARG B CA 1
ATOM 1346 C C . ARG B 1 21 ? 5.121 2.025 -16.297 1 78.25 21 ARG B C 1
ATOM 1348 O O . ARG B 1 21 ? 5.695 1.257 -15.531 1 78.25 21 ARG B O 1
ATOM 1355 N N . ARG B 1 22 ? 4.051 1.695 -16.891 1 85.62 22 ARG B N 1
ATOM 1356 C CA . ARG B 1 22 ? 3.465 0.358 -16.922 1 85.62 22 ARG B CA 1
ATOM 1357 C C . ARG B 1 22 ? 3.205 -0.156 -15.508 1 85.62 22 ARG B C 1
ATOM 1359 O O . ARG B 1 22 ? 3.549 -1.294 -15.18 1 85.62 22 ARG B O 1
ATOM 1366 N N . ILE B 1 23 ? 2.707 0.735 -14.641 1 88 23 ILE B N 1
ATOM 1367 C CA . ILE B 1 23 ? 2.352 0.36 -13.273 1 88 23 ILE B CA 1
ATOM 1368 C C . ILE B 1 23 ? 1.056 -0.448 -13.281 1 88 23 ILE B C 1
ATOM 1370 O O . ILE B 1 23 ? 0.075 -0.054 -13.914 1 88 23 ILE B O 1
ATOM 1374 N N . ASP B 1 24 ? 1.077 -1.537 -12.555 1 94.06 24 ASP B N 1
ATOM 1375 C CA . ASP B 1 24 ? -0.056 -2.455 -12.625 1 94.06 24 ASP B CA 1
ATOM 1376 C C . ASP B 1 24 ? -1.052 -2.182 -11.5 1 94.06 24 ASP B C 1
ATOM 1378 O O . ASP B 1 24 ? -2.258 -2.373 -11.672 1 94.06 24 ASP B O 1
ATOM 1382 N N . VAL B 1 25 ? -0.552 -1.786 -10.352 1 93.88 25 VAL B N 1
ATOM 1383 C CA . VAL B 1 25 ? -1.411 -1.602 -9.188 1 93.88 25 VAL B CA 1
ATOM 1384 C C . VAL B 1 25 ? -0.947 -0.384 -8.391 1 93.88 25 VAL B C 1
ATOM 1386 O O . VAL B 1 25 ? 0.248 -0.225 -8.133 1 93.88 25 VAL B O 1
ATOM 1389 N N . LEU B 1 26 ? -1.825 0.451 -8.078 1 91.25 26 LEU B N 1
ATOM 1390 C CA . LEU B 1 26 ? -1.584 1.539 -7.141 1 91.25 26 LEU B CA 1
ATOM 1391 C C . LEU B 1 26 ? -2.586 1.496 -5.992 1 91.25 26 LEU B C 1
ATOM 1393 O O . LEU B 1 26 ? -3.797 1.565 -6.215 1 91.25 26 LEU B O 1
ATOM 1397 N N . GLY B 1 27 ? -2.109 1.25 -4.816 1 90.31 27 GLY B N 1
ATOM 1398 C CA . GLY B 1 27 ? -2.916 1.383 -3.613 1 90.31 27 GLY B CA 1
ATOM 1399 C C . GLY B 1 27 ? -2.715 2.709 -2.904 1 90.31 27 GLY B C 1
ATOM 1400 O O . GLY B 1 27 ? -1.583 3.092 -2.602 1 90.31 27 GLY B O 1
ATOM 1401 N N . VAL B 1 28 ? -3.859 3.381 -2.629 1 85.75 28 VAL B N 1
ATOM 1402 C CA . VAL B 1 28 ? -3.711 4.73 -2.092 1 85.75 28 VAL B CA 1
ATOM 1403 C C . VAL B 1 28 ? -4.637 4.91 -0.891 1 85.75 28 VAL B C 1
ATOM 1405 O O . VAL B 1 28 ? -5.746 4.375 -0.866 1 85.75 28 VAL B O 1
ATOM 1408 N N . SER B 1 29 ? -4.117 5.613 0.08 1 82.81 29 SER B N 1
ATOM 1409 C CA . SER B 1 29 ? -4.934 6.07 1.201 1 82.81 29 SER B CA 1
ATOM 1410 C C . SER B 1 29 ? -5.082 7.586 1.194 1 82.81 29 SER B C 1
ATOM 1412 O O . SER B 1 29 ? -4.41 8.281 0.428 1 82.81 29 SER B O 1
ATOM 1414 N N . GLU B 1 30 ? -6.035 8.156 1.873 1 79.06 30 GLU B N 1
ATOM 1415 C CA . GLU B 1 30 ? -6.34 9.578 2.043 1 79.06 30 GLU B CA 1
ATOM 1416 C C . GLU B 1 30 ? -6.73 10.219 0.716 1 79.06 30 GLU B C 1
ATOM 1418 O O . GLU B 1 30 ? -6.195 11.266 0.344 1 79.06 30 GLU B O 1
ATOM 1423 N N . THR B 1 31 ? -7.562 9.625 0.008 1 75.06 31 THR B N 1
ATOM 1424 C CA . THR B 1 31 ? -7.961 10.102 -1.31 1 75.06 31 THR B CA 1
ATOM 1425 C C . THR B 1 31 ? -8.93 11.281 -1.188 1 75.06 31 THR B C 1
ATOM 1427 O O . THR B 1 31 ? -9.102 12.047 -2.137 1 75.06 31 THR B O 1
ATOM 1430 N N . LYS B 1 32 ? -9.562 11.445 -0.058 1 72.81 32 LYS B N 1
ATOM 1431 C CA . LYS B 1 32 ? -10.555 12.484 0.212 1 72.81 32 LYS B CA 1
ATOM 1432 C C . LYS B 1 32 ? -11.703 12.422 -0.786 1 72.81 32 LYS B C 1
ATOM 1434 O O . LYS B 1 32 ? -12.438 13.398 -0.955 1 72.81 32 LYS B O 1
ATOM 1439 N N . LYS B 1 33 ? -11.766 11.258 -1.455 1 76.62 33 LYS B N 1
ATOM 1440 C CA . LYS B 1 33 ? -12.859 11.07 -2.408 1 76.62 33 LYS B CA 1
ATOM 1441 C C . LYS B 1 33 ? -14.195 10.883 -1.689 1 76.62 33 LYS B C 1
ATOM 1443 O O . LYS B 1 33 ? -14.242 10.305 -0.602 1 76.62 33 LYS B O 1
ATOM 1448 N N . LYS B 1 34 ? -15.148 11.383 -2.43 1 80.12 34 LYS B N 1
ATOM 1449 C CA . LYS B 1 34 ? -16.484 11.211 -1.881 1 80.12 34 LYS B CA 1
ATOM 1450 C C . LYS B 1 34 ? -17.188 10 -2.496 1 80.12 34 LYS B C 1
ATOM 1452 O O . LYS B 1 34 ? -17.094 9.766 -3.703 1 80.12 34 LYS B O 1
ATOM 1457 N N . GLY B 1 35 ? -17.859 9.211 -1.602 1 84.25 35 GLY B N 1
ATOM 1458 C CA . GLY B 1 35 ? -18.641 8.07 -2.049 1 84.25 35 GLY B CA 1
ATOM 1459 C C . GLY B 1 35 ? -17.781 6.926 -2.564 1 84.25 35 GLY B C 1
ATOM 1460 O O . GLY B 1 35 ? -16.547 6.984 -2.492 1 84.25 35 GLY B O 1
ATOM 1461 N N . CYS B 1 36 ? -18.453 5.855 -2.844 1 90.12 36 CYS B N 1
ATOM 1462 C CA . CYS B 1 36 ? -17.828 4.691 -3.449 1 90.12 36 CYS B CA 1
ATOM 1463 C C . CYS B 1 36 ? -18.062 4.656 -4.953 1 90.12 36 CYS B C 1
ATOM 1465 O O . CYS B 1 36 ? -19.156 4.984 -5.414 1 90.12 36 CYS B O 1
ATOM 1467 N N . SER B 1 37 ? -17 4.34 -5.66 1 91.56 37 SER B N 1
ATOM 1468 C CA . SER B 1 37 ? -17.203 4.281 -7.105 1 91.56 37 SER B CA 1
ATOM 1469 C C . SER B 1 37 ? -16.125 3.42 -7.77 1 91.56 37 SER B C 1
ATOM 1471 O O . SER B 1 37 ? -15.078 3.156 -7.18 1 91.56 37 SER B O 1
ATOM 1473 N N . ILE B 1 38 ? -16.516 2.871 -8.898 1 94.25 38 ILE B N 1
ATOM 1474 C CA . ILE B 1 38 ? -15.594 2.281 -9.859 1 94.25 38 ILE B CA 1
ATOM 1475 C C . ILE B 1 38 ? -15.508 3.17 -11.094 1 94.25 38 ILE B C 1
ATOM 1477 O O . ILE B 1 38 ? -16.516 3.438 -11.75 1 94.25 38 ILE B O 1
ATOM 1481 N N . THR B 1 39 ? -14.336 3.699 -11.273 1 91.69 39 THR B N 1
ATOM 1482 C CA . THR B 1 39 ? -14.148 4.637 -12.375 1 91.69 39 THR B CA 1
ATOM 1483 C C . THR B 1 39 ? -13.109 4.117 -13.359 1 91.69 39 THR B C 1
ATOM 1485 O O . THR B 1 39 ? -12.078 3.58 -12.961 1 91.69 39 THR B O 1
ATOM 1488 N N . THR B 1 40 ? -13.391 4.25 -14.609 1 91.19 40 THR B N 1
ATOM 1489 C CA . THR B 1 40 ? -12.453 3.861 -15.648 1 91.19 40 THR B CA 1
ATOM 1490 C C . THR B 1 40 ? -11.695 5.078 -16.188 1 91.19 40 THR B C 1
ATOM 1492 O O . THR B 1 40 ? -12.305 6.109 -16.469 1 91.19 40 THR B O 1
ATOM 1495 N N . TYR B 1 41 ? -10.398 4.988 -16.094 1 87.69 41 TYR B N 1
ATOM 1496 C CA . TYR B 1 41 ? -9.492 5.988 -16.656 1 87.69 41 TYR B CA 1
ATOM 1497 C C . TYR B 1 41 ? -8.688 5.41 -17.812 1 87.69 41 TYR B C 1
ATOM 1499 O O . TYR B 1 41 ? -7.555 4.961 -17.625 1 87.69 41 TYR B O 1
ATOM 1507 N N . ASP B 1 42 ? -9.195 5.5 -19.031 1 87.81 42 ASP B N 1
ATOM 1508 C CA . ASP B 1 42 ? -8.547 4.898 -20.188 1 87.81 42 ASP B CA 1
ATOM 1509 C C . ASP B 1 42 ? -8.219 3.428 -19.938 1 87.81 42 ASP B C 1
ATOM 1511 O O . ASP B 1 42 ? -9.117 2.592 -19.828 1 87.81 42 ASP B O 1
ATOM 1515 N N . ARG B 1 43 ? -6.902 3.207 -19.688 1 90.94 43 ARG B N 1
ATOM 1516 C CA . ARG B 1 43 ? -6.469 1.819 -19.562 1 90.94 43 ARG B CA 1
ATOM 1517 C C . ARG B 1 43 ? -6.395 1.4 -18.094 1 90.94 43 ARG B C 1
ATOM 1519 O O . ARG B 1 43 ? -5.844 0.345 -17.766 1 90.94 43 ARG B O 1
ATOM 1526 N N . TYR B 1 44 ? -6.938 2.242 -17.234 1 94.25 44 TYR B N 1
ATOM 1527 C CA . TYR B 1 44 ? -6.898 1.94 -15.805 1 94.25 44 TYR B CA 1
ATOM 1528 C C . TYR B 1 44 ? -8.297 2.01 -15.203 1 94.25 44 TYR B C 1
ATOM 1530 O O . TYR B 1 44 ? -9.172 2.709 -15.719 1 94.25 44 TYR B O 1
ATOM 1538 N N . THR B 1 45 ? -8.5 1.211 -14.203 1 95.38 45 THR B N 1
ATOM 1539 C CA . THR B 1 45 ? -9.742 1.21 -13.438 1 95.38 45 THR B CA 1
ATOM 1540 C C . THR B 1 45 ? -9.469 1.51 -11.969 1 95.38 45 THR B C 1
ATOM 1542 O O . THR B 1 45 ? -8.594 0.894 -11.352 1 95.38 45 THR B O 1
ATOM 1545 N N . GLY B 1 46 ? -10.18 2.453 -11.469 1 94 46 GLY B N 1
ATOM 1546 C CA . GLY B 1 46 ? -10.031 2.828 -10.07 1 94 46 GLY B CA 1
ATOM 1547 C C . GLY B 1 46 ? -11.188 2.363 -9.203 1 94 46 GLY B C 1
ATOM 1548 O O . GLY B 1 46 ? -12.352 2.48 -9.602 1 94 46 GLY B O 1
ATOM 1549 N N . TYR B 1 47 ? -10.898 1.748 -8.117 1 95.81 47 TYR B N 1
ATOM 1550 C CA . TYR B 1 47 ? -11.836 1.395 -7.055 1 95.81 47 TYR B CA 1
ATOM 1551 C C . TYR B 1 47 ? -11.703 2.348 -5.875 1 95.81 47 TYR B C 1
ATOM 1553 O O . TYR B 1 47 ? -10.656 2.389 -5.215 1 95.81 47 TYR B O 1
ATOM 1561 N N . TRP B 1 48 ? -12.766 3.076 -5.602 1 92.19 48 TRP B N 1
ATOM 1562 C CA . TRP B 1 48 ? -12.664 4.141 -4.609 1 92.19 48 TRP B CA 1
ATOM 1563 C C . TRP B 1 48 ? -13.688 3.939 -3.496 1 92.19 48 TRP B C 1
ATOM 1565 O O . TRP B 1 48 ? -14.891 3.812 -3.76 1 92.19 48 TRP B O 1
ATOM 1575 N N . SER B 1 49 ? -13.18 3.898 -2.314 1 92.94 49 SER B N 1
ATOM 1576 C CA . SER B 1 49 ? -14.031 3.91 -1.13 1 92.94 49 SER B CA 1
ATOM 1577 C C . SER B 1 49 ? -13.891 5.219 -0.361 1 92.94 49 SER B C 1
ATOM 1579 O O . SER B 1 49 ? -12.883 5.445 0.311 1 92.94 49 SER B O 1
ATOM 1581 N N . GLY B 1 50 ? -14.812 6.047 -0.501 1 86.88 50 GLY B N 1
ATOM 1582 C CA . GLY B 1 50 ? -14.719 7.383 0.073 1 86.88 50 GLY B CA 1
ATOM 1583 C C . GLY B 1 50 ? -15.781 7.656 1.12 1 86.88 50 GLY B C 1
ATOM 1584 O O . GLY B 1 50 ? -16.484 6.742 1.553 1 86.88 50 GLY B O 1
ATOM 1585 N N . VAL B 1 51 ? -15.609 8.906 1.63 1 80.56 51 VAL B N 1
ATOM 1586 C CA . VAL B 1 51 ? -16.516 9.336 2.688 1 80.56 51 VAL B CA 1
ATOM 1587 C C . VAL B 1 51 ? -17.828 9.828 2.076 1 80.56 51 VAL B C 1
ATOM 1589 O O . VAL B 1 51 ? -17.891 10.109 0.877 1 80.56 51 VAL B O 1
ATOM 1592 N N . ASN B 1 52 ? -18.703 9.719 3.002 1 72.69 52 ASN B N 1
ATOM 1593 C CA . ASN B 1 52 ? -19.969 10.305 2.561 1 72.69 52 ASN B CA 1
ATOM 1594 C C . ASN B 1 52 ? -19.828 11.797 2.295 1 72.69 52 ASN B C 1
ATOM 1596 O O . ASN B 1 52 ? -18.953 12.453 2.854 1 72.69 52 ASN B O 1
ATOM 1600 N N . ASP B 1 53 ? -20.547 12.266 1.37 1 64 53 ASP B N 1
ATOM 1601 C CA . ASP B 1 53 ? -20.516 13.617 0.837 1 64 53 ASP B CA 1
ATOM 1602 C C . ASP B 1 53 ? -20.422 14.648 1.961 1 64 53 ASP B C 1
ATOM 1604 O O . ASP B 1 53 ? -19.828 15.711 1.787 1 64 53 ASP B O 1
ATOM 1608 N N . SER B 1 54 ? -20.922 14.398 2.936 1 55.72 54 SER B N 1
ATOM 1609 C CA . SER B 1 54 ? -21.047 15.445 3.943 1 55.72 54 SER B CA 1
ATOM 1610 C C . SER B 1 54 ? -19.812 15.523 4.828 1 55.72 54 SER B C 1
ATOM 1612 O O . SER B 1 54 ? -19.609 16.5 5.547 1 55.72 54 SER B O 1
ATOM 1614 N N . GLU B 1 55 ? -18.938 14.703 4.637 1 59.53 55 GLU B N 1
ATOM 1615 C CA . GLU B 1 55 ? -17.859 14.656 5.609 1 59.53 55 GLU B CA 1
ATOM 1616 C C . GLU B 1 55 ? -16.547 15.18 5.008 1 59.53 55 GLU B C 1
ATOM 1618 O O . GLU B 1 55 ? -16.25 14.93 3.838 1 59.53 55 GLU B O 1
ATOM 1623 N N . ARG B 1 56 ? -16.078 16.391 5.477 1 53.66 56 ARG B N 1
ATOM 1624 C CA . ARG B 1 56 ? -14.766 16.906 5.117 1 53.66 56 ARG B CA 1
ATOM 1625 C C . ARG B 1 56 ? -13.656 16.031 5.691 1 53.66 56 ARG B C 1
ATOM 1627 O O . ARG B 1 56 ? -13.367 16.094 6.887 1 53.66 56 ARG B O 1
ATOM 1634 N N . SER B 1 57 ? -13.57 14.703 5.25 1 57.06 57 SER B N 1
ATOM 1635 C CA . SER B 1 57 ? -12.656 13.906 6.055 1 57.06 57 SER B CA 1
ATOM 1636 C C . SER B 1 57 ? -11.414 13.516 5.258 1 57.06 57 SER B C 1
ATOM 1638 O O . SER B 1 57 ? -11.445 13.492 4.027 1 57.06 57 SER B O 1
ATOM 1640 N N . SER B 1 58 ? -10.289 13.641 5.875 1 63.78 58 SER B N 1
ATOM 1641 C CA . SER B 1 58 ? -8.953 13.18 5.512 1 63.78 58 SER B CA 1
ATOM 1642 C C . SER B 1 58 ? -8.938 11.68 5.254 1 63.78 58 SER B C 1
ATOM 1644 O O . SER B 1 58 ? -7.871 11.07 5.168 1 63.78 58 SER B O 1
ATOM 1646 N N . GLN B 1 59 ? -10.172 11.141 4.926 1 77.06 59 GLN B N 1
ATOM 1647 C CA . GLN B 1 59 ? -10.25 9.695 4.754 1 77.06 59 GLN B CA 1
ATOM 1648 C C . GLN B 1 59 ? -10.398 9.32 3.283 1 77.06 59 GLN B C 1
ATOM 1650 O O . GLN B 1 59 ? -10.258 10.172 2.404 1 77.06 59 GLN B O 1
ATOM 1655 N N . GLY B 1 60 ? -10.516 7.973 2.998 1 87.25 60 GLY B N 1
ATOM 1656 C CA . GLY B 1 60 ? -10.688 7.406 1.672 1 87.25 60 GLY B CA 1
ATOM 1657 C C . GLY B 1 60 ? -9.539 6.508 1.249 1 87.25 60 GLY B C 1
ATOM 1658 O O . GLY B 1 60 ? -8.375 6.84 1.465 1 87.25 60 GLY B O 1
ATOM 1659 N N . VAL B 1 61 ? -9.898 5.402 0.741 1 90.69 61 VAL B N 1
ATOM 1660 C CA . VAL B 1 61 ? -8.914 4.465 0.21 1 90.69 61 VAL B CA 1
ATOM 1661 C C . VAL B 1 61 ? -9.266 4.098 -1.229 1 90.69 61 VAL B C 1
ATOM 1663 O O . VAL B 1 61 ? -10.43 4.195 -1.631 1 90.69 61 VAL B O 1
ATOM 1666 N N . GLY B 1 62 ? -8.258 3.811 -1.988 1 91.69 62 GLY B N 1
ATOM 1667 C CA . GLY B 1 62 ? -8.484 3.471 -3.383 1 91.69 62 GLY B CA 1
ATOM 1668 C C . GLY B 1 62 ? -7.445 2.518 -3.941 1 91.69 62 GLY B C 1
ATOM 1669 O O . GLY B 1 62 ? -6.336 2.416 -3.406 1 91.69 62 GLY B O 1
ATOM 1670 N N . VAL B 1 63 ? -7.848 1.807 -4.941 1 94.94 63 VAL B N 1
ATOM 1671 C CA . VAL B 1 63 ? -6.953 0.946 -5.711 1 94.94 63 VAL B CA 1
ATOM 1672 C C . VAL B 1 63 ? -7.133 1.217 -7.203 1 94.94 63 VAL B C 1
ATOM 1674 O O . VAL B 1 63 ? -8.258 1.241 -7.707 1 94.94 63 VAL B O 1
ATOM 1677 N N . ILE B 1 64 ? -6.074 1.503 -7.852 1 93.56 64 ILE B N 1
ATOM 1678 C CA . ILE B 1 64 ? -6.09 1.672 -9.297 1 93.56 64 ILE B CA 1
ATOM 1679 C C . ILE B 1 64 ? -5.395 0.486 -9.969 1 93.56 64 ILE B C 1
ATOM 1681 O O . ILE B 1 64 ? -4.273 0.127 -9.594 1 93.56 64 ILE B O 1
ATOM 1685 N N . LEU B 1 65 ? -6.039 -0.106 -10.891 1 96.5 65 LEU B N 1
ATOM 1686 C CA . LEU B 1 65 ? -5.535 -1.304 -11.562 1 96.5 65 LEU B CA 1
ATOM 1687 C C . LEU B 1 65 ? -5.375 -1.065 -13.055 1 96.5 65 LEU B C 1
ATOM 1689 O O . LEU B 1 65 ? -6.223 -0.424 -13.688 1 96.5 65 LEU B O 1
ATOM 1693 N N . SER B 1 66 ? -4.262 -1.561 -13.547 1 95.62 66 SER B N 1
ATOM 1694 C CA . SER B 1 66 ? -4.152 -1.631 -15 1 95.62 66 SER B CA 1
ATOM 1695 C C . SER B 1 66 ? -5.223 -2.537 -15.594 1 95.62 66 SER B C 1
ATOM 1697 O O . SER B 1 66 ? -5.898 -3.266 -14.867 1 95.62 66 SER B O 1
ATOM 1699 N N . GLU B 1 67 ? -5.359 -2.5 -16.891 1 94.44 67 GLU B N 1
ATOM 1700 C CA . GLU B 1 67 ? -6.336 -3.346 -17.578 1 94.44 67 GLU B CA 1
ATOM 1701 C C . GLU B 1 67 ? -6.07 -4.824 -17.297 1 94.44 67 GLU B C 1
ATOM 1703 O O . GLU B 1 67 ? -7 -5.59 -17.031 1 94.44 67 GLU B O 1
ATOM 1708 N N . ARG B 1 68 ? -4.879 -5.188 -17.359 1 91.88 68 ARG B N 1
ATOM 1709 C CA . ARG B 1 68 ? -4.512 -6.582 -17.156 1 91.88 68 ARG B CA 1
ATOM 1710 C C . ARG B 1 68 ? -4.84 -7.02 -15.727 1 91.88 68 ARG B C 1
ATOM 1712 O O . ARG B 1 68 ? -5.375 -8.109 -15.516 1 91.88 68 ARG B O 1
ATOM 1719 N N . MET B 1 69 ? -4.566 -6.156 -14.805 1 94.25 69 MET B N 1
ATOM 1720 C CA . MET B 1 69 ? -4.848 -6.5 -13.414 1 94.25 69 MET B CA 1
ATOM 1721 C C . MET B 1 69 ? -6.348 -6.48 -13.141 1 94.25 69 MET B C 1
ATOM 1723 O O . MET B 1 69 ? -6.855 -7.316 -12.398 1 94.25 69 MET B O 1
ATOM 1727 N N . ASN B 1 70 ? -6.977 -5.523 -13.688 1 96.5 70 ASN B N 1
ATOM 1728 C CA . ASN B 1 70 ? -8.422 -5.441 -13.5 1 96.5 70 ASN B CA 1
ATOM 1729 C C . ASN B 1 70 ? -9.125 -6.688 -14.023 1 96.5 70 ASN B C 1
ATOM 1731 O O . ASN B 1 70 ? -10.117 -7.141 -13.445 1 96.5 70 ASN B O 1
ATOM 1735 N N . ALA B 1 71 ? -8.656 -7.219 -15.117 1 95.88 71 ALA B N 1
ATOM 1736 C CA . ALA B 1 71 ? -9.227 -8.43 -15.703 1 95.88 71 ALA B CA 1
ATOM 1737 C C . ALA B 1 71 ? -9.078 -9.617 -14.75 1 95.88 71 ALA B C 1
ATOM 1739 O O . ALA B 1 71 ? -9.781 -10.625 -14.891 1 95.88 71 ALA B O 1
ATOM 1740 N N . SER B 1 72 ? -8.172 -9.453 -13.789 1 96.12 72 SER B N 1
ATOM 1741 C CA . SER B 1 72 ? -7.879 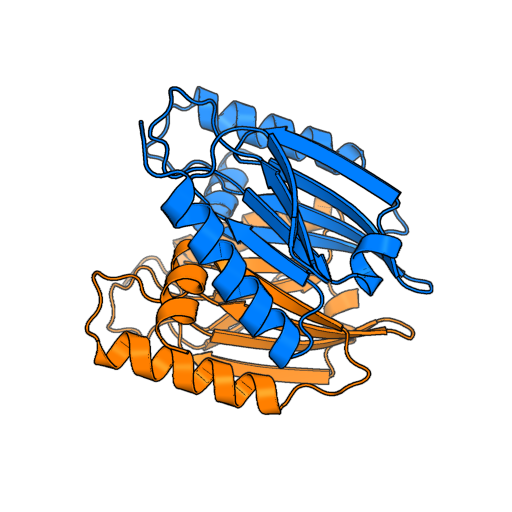-10.547 -12.867 1 96.12 72 SER B CA 1
ATOM 1742 C C . SER B 1 72 ? -8.695 -10.422 -11.586 1 96.12 72 SER B C 1
ATOM 1744 O O . SER B 1 72 ? -8.609 -11.281 -10.703 1 96.12 72 SER B O 1
ATOM 1746 N N . VAL B 1 73 ? -9.539 -9.414 -11.469 1 97.56 73 VAL B N 1
ATOM 1747 C CA . VAL B 1 73 ? -10.336 -9.188 -10.266 1 97.56 73 VAL B CA 1
ATOM 1748 C C . VAL B 1 73 ? -11.445 -10.227 -10.18 1 97.56 73 VAL B C 1
ATOM 1750 O O . VAL B 1 73 ? -12.172 -10.453 -11.156 1 97.56 73 VAL B O 1
ATOM 1753 N N . LYS B 1 74 ? -11.578 -10.867 -9.062 1 97.56 74 LYS B N 1
ATOM 1754 C CA . LYS B 1 74 ? -12.617 -11.883 -8.844 1 97.56 74 LYS B CA 1
ATOM 1755 C C . LYS B 1 74 ? -13.719 -11.344 -7.938 1 97.56 74 LYS B C 1
ATOM 1757 O O . LYS B 1 74 ? -14.891 -11.688 -8.109 1 97.56 74 LYS B O 1
ATOM 1762 N N . GLU B 1 75 ? -13.344 -10.609 -6.961 1 97.81 75 GLU B N 1
ATOM 1763 C CA . GLU B 1 75 ? -14.25 -10.07 -5.957 1 97.81 75 GLU B CA 1
ATOM 1764 C C . GLU B 1 75 ? -13.672 -8.805 -5.32 1 97.81 75 GLU B C 1
ATOM 1766 O O . GLU B 1 75 ? -12.461 -8.594 -5.34 1 97.81 75 GLU B O 1
ATOM 1771 N N . PHE B 1 76 ? -14.523 -7.957 -4.848 1 97.94 76 PHE B N 1
ATOM 1772 C CA . PHE B 1 76 ? -14.094 -6.781 -4.098 1 97.94 76 PHE B CA 1
ATOM 1773 C C . PHE B 1 76 ? -15.211 -6.285 -3.189 1 97.94 76 PHE B C 1
ATOM 1775 O O . PHE B 1 76 ? -16.375 -6.691 -3.334 1 97.94 76 PHE B O 1
ATOM 1782 N N . GLU B 1 77 ? -14.867 -5.391 -2.256 1 97.94 77 GLU B N 1
ATOM 1783 C CA . GLU B 1 77 ? -15.867 -4.785 -1.383 1 97.94 77 GLU B CA 1
ATOM 1784 C C . GLU B 1 77 ? -15.406 -3.42 -0.879 1 97.94 77 GLU B C 1
ATOM 1786 O O . GLU B 1 77 ? -14.258 -3.268 -0.444 1 97.94 77 GLU B O 1
ATOM 1791 N N . PHE B 1 78 ? -16.281 -2.492 -1.003 1 96.5 78 PHE B N 1
ATOM 1792 C CA . PHE B 1 78 ? -16.109 -1.224 -0.302 1 96.5 78 PHE B CA 1
ATOM 1793 C C . PHE B 1 78 ? -16.672 -1.314 1.115 1 96.5 78 PHE B C 1
ATOM 1795 O O . PHE B 1 78 ? -17.875 -1.13 1.332 1 96.5 78 PHE B O 1
ATOM 1802 N N . VAL B 1 79 ? -15.875 -1.516 2.068 1 95.19 79 VAL B N 1
ATOM 1803 C CA . VAL B 1 79 ? -16.328 -1.797 3.424 1 95.19 79 VAL B CA 1
ATOM 1804 C C . VAL B 1 79 ? -16.688 -0.491 4.133 1 95.19 79 VAL B C 1
ATOM 1806 O O . VAL B 1 79 ? -17.734 -0.389 4.777 1 95.19 79 VAL B O 1
ATOM 1809 N N . SER B 1 80 ? -15.836 0.497 4.066 1 92.38 80 SER B N 1
ATOM 1810 C CA . SER B 1 80 ? -15.969 1.839 4.625 1 92.38 80 SER B CA 1
ATOM 1811 C C . SER B 1 80 ? -15 2.812 3.955 1 92.38 80 SER B C 1
ATOM 1813 O O . SER B 1 80 ? -14.141 2.402 3.174 1 92.38 80 SER B O 1
ATOM 1815 N N . PRO B 1 81 ? -15.117 4.039 4.27 1 90.56 81 PRO B N 1
ATOM 1816 C CA . PRO B 1 81 ? -14.148 4.984 3.701 1 90.56 81 PRO B CA 1
ATOM 1817 C C . PRO B 1 81 ? -12.711 4.652 4.082 1 90.56 81 PRO B C 1
ATOM 1819 O O . PRO B 1 81 ? -11.773 5.168 3.469 1 90.56 81 PRO B O 1
ATOM 1822 N N . ARG B 1 82 ? -12.547 3.748 5.043 1 89.75 82 ARG B N 1
ATOM 1823 C CA . ARG B 1 82 ? -11.211 3.445 5.543 1 89.75 82 ARG B CA 1
ATOM 1824 C C . ARG B 1 82 ? -10.758 2.059 5.094 1 89.75 82 ARG B C 1
ATOM 1826 O O . ARG B 1 82 ? -9.609 1.68 5.297 1 89.75 82 ARG B O 1
ATOM 1833 N N . LEU B 1 83 ? -11.68 1.331 4.488 1 92.56 83 LEU B N 1
ATOM 1834 C CA . LEU B 1 83 ? -11.359 -0.061 4.195 1 92.56 83 LEU B CA 1
ATOM 1835 C C . LEU B 1 83 ? -11.906 -0.466 2.83 1 92.56 83 LEU B C 1
ATOM 1837 O O . LEU B 1 83 ? -13.086 -0.282 2.553 1 92.56 83 LEU B O 1
ATOM 1841 N N . LEU B 1 84 ? -11.055 -0.995 2.035 1 96.12 84 LEU B N 1
ATOM 1842 C CA . LEU B 1 84 ? -11.359 -1.601 0.743 1 96.12 84 LEU B CA 1
ATOM 1843 C C . LEU B 1 84 ? -10.5 -2.836 0.504 1 96.12 84 LEU B C 1
ATOM 1845 O O . LEU B 1 84 ? -9.305 -2.832 0.807 1 96.12 84 LEU B O 1
ATOM 1849 N N . TRP B 1 85 ? -11.148 -3.891 0.072 1 96.56 85 TRP B N 1
ATOM 1850 C CA . TRP B 1 85 ? -10.305 -5.023 -0.31 1 96.56 85 TRP B CA 1
ATOM 1851 C C . TRP B 1 85 ? -10.688 -5.543 -1.691 1 96.56 85 TRP B C 1
ATOM 1853 O O . TRP B 1 85 ? -11.82 -5.352 -2.141 1 96.56 85 TRP B O 1
ATOM 1863 N N . ILE B 1 86 ? -9.773 -6.105 -2.385 1 97.62 86 ILE B N 1
ATOM 1864 C CA . ILE B 1 86 ? -9.922 -6.676 -3.717 1 97.62 86 ILE B CA 1
ATOM 1865 C C . ILE B 1 86 ? -9.25 -8.047 -3.773 1 97.62 86 ILE B C 1
ATOM 1867 O O . ILE B 1 86 ? -8.141 -8.219 -3.262 1 97.62 86 ILE B O 1
ATOM 1871 N N . ARG B 1 87 ? -9.969 -9.055 -4.344 1 97.62 87 ARG B N 1
ATOM 1872 C CA . ARG B 1 87 ? -9.438 -10.391 -4.605 1 97.62 87 ARG B CA 1
ATOM 1873 C C . ARG B 1 87 ? -9.055 -10.547 -6.07 1 97.62 87 ARG B C 1
ATOM 1875 O O . ARG B 1 87 ? -9.867 -10.297 -6.961 1 97.62 87 ARG B O 1
ATOM 1882 N N . LEU B 1 88 ? -7.785 -10.945 -6.273 1 96.5 88 LEU B N 1
ATOM 1883 C CA . LEU B 1 88 ? -7.266 -11.094 -7.625 1 96.5 88 LEU B CA 1
ATOM 1884 C C . LEU B 1 88 ? -6.691 -12.484 -7.84 1 96.5 88 LEU B C 1
ATOM 1886 O O . LEU B 1 88 ? -6.234 -13.125 -6.887 1 96.5 88 LEU B O 1
ATOM 1890 N N . LYS B 1 89 ? -6.75 -12.945 -9.023 1 95.06 89 LYS B N 1
ATOM 1891 C CA . LYS B 1 89 ? -6.027 -14.141 -9.438 1 95.06 89 LYS B CA 1
ATOM 1892 C C . LYS B 1 89 ? -5.07 -13.844 -10.586 1 95.06 89 LYS B C 1
ATOM 1894 O O . LYS B 1 89 ? -5.496 -13.703 -11.734 1 95.06 89 LYS B O 1
ATOM 1899 N N . VAL B 1 90 ? -3.844 -13.727 -10.227 1 91 90 VAL B N 1
ATOM 1900 C CA . VAL B 1 90 ? -2.803 -13.469 -11.219 1 91 90 VAL B CA 1
ATOM 1901 C C . VAL B 1 90 ? -2.033 -14.75 -11.516 1 91 90 VAL B C 1
ATOM 1903 O O . VAL B 1 90 ? -1.245 -15.211 -10.688 1 91 90 VAL B O 1
ATOM 1906 N N . SER B 1 91 ? -2.17 -15.281 -12.727 1 88.44 91 SER B N 1
ATOM 1907 C CA . SER B 1 91 ? -1.638 -16.594 -13.07 1 88.44 91 SER B CA 1
ATOM 1908 C C . SER B 1 91 ? -2.07 -17.641 -12.062 1 88.44 91 SER B C 1
ATOM 1910 O O . SER B 1 91 ? -3.266 -17.891 -11.883 1 88.44 91 SER B O 1
ATOM 1912 N N . LEU B 1 92 ? -1.073 -18.172 -11.32 1 88 92 LEU B N 1
ATOM 1913 C CA . LEU B 1 92 ? -1.413 -19.234 -10.375 1 88 92 LEU B CA 1
ATOM 1914 C C . LEU B 1 92 ? -1.492 -18.672 -8.953 1 88 92 LEU B C 1
ATOM 1916 O O . LEU B 1 92 ? -1.809 -19.406 -8.016 1 88 92 LEU B O 1
ATOM 1920 N N . THR B 1 93 ? -1.367 -17.406 -8.891 1 90.19 93 THR B N 1
ATOM 1921 C CA . THR B 1 93 ? -1.295 -16.828 -7.559 1 90.19 93 THR B CA 1
ATOM 1922 C C . THR B 1 93 ? -2.58 -16.078 -7.23 1 90.19 93 THR B C 1
ATOM 1924 O O . THR B 1 93 ? -3.014 -15.203 -7.992 1 90.19 93 THR B O 1
ATOM 1927 N N . ARG B 1 94 ? -3.215 -16.516 -6.125 1 93.75 94 ARG B N 1
ATOM 1928 C CA . ARG B 1 94 ? -4.371 -15.797 -5.605 1 93.75 94 ARG B CA 1
ATOM 1929 C C . ARG B 1 94 ? -3.947 -14.727 -4.602 1 93.75 94 ARG B C 1
ATOM 1931 O O . ARG B 1 94 ? -3.199 -15.008 -3.666 1 93.75 94 ARG B O 1
ATOM 1938 N N . ILE B 1 95 ? -4.438 -13.508 -4.844 1 94.06 95 ILE B N 1
ATOM 1939 C CA . ILE B 1 95 ? -4.012 -12.383 -4.023 1 94.06 95 ILE B CA 1
ATOM 1940 C C . ILE B 1 95 ? -5.227 -11.742 -3.354 1 94.06 95 ILE B C 1
ATOM 1942 O O . ILE B 1 95 ? -6.266 -11.555 -3.99 1 94.06 95 ILE B O 1
ATOM 1946 N N . PHE B 1 96 ? -5.137 -11.547 -2.123 1 95.75 96 PHE B N 1
ATOM 1947 C CA . PHE B 1 96 ? -6.082 -10.742 -1.358 1 95.75 96 PHE B CA 1
ATOM 1948 C C . PHE B 1 96 ? -5.445 -9.438 -0.913 1 95.75 96 PHE B C 1
ATOM 1950 O O . PHE B 1 96 ? -4.559 -9.43 -0.056 1 95.75 96 PHE B O 1
ATOM 1957 N N . LEU B 1 97 ? -5.914 -8.297 -1.471 1 95.69 97 LEU B N 1
ATOM 1958 C CA . LEU B 1 97 ? -5.359 -6.977 -1.203 1 95.69 97 LEU B CA 1
ATOM 1959 C C . LEU B 1 97 ? -6.305 -6.156 -0.335 1 95.69 97 LEU B C 1
ATOM 1961 O O . LEU B 1 97 ? -7.453 -5.918 -0.715 1 95.69 97 LEU B O 1
ATOM 1965 N N . LEU B 1 98 ? -5.859 -5.77 0.801 1 93.75 98 LEU B N 1
ATOM 1966 C CA . LEU B 1 98 ? -6.629 -4.914 1.695 1 93.75 98 LEU B CA 1
ATOM 1967 C C . LEU B 1 98 ? -5.957 -3.551 1.851 1 93.75 98 LEU B C 1
ATOM 1969 O O . LEU B 1 98 ? -4.793 -3.469 2.25 1 93.75 98 LEU B O 1
ATOM 1973 N N . CYS B 1 99 ? -6.633 -2.553 1.512 1 92.38 99 CYS B N 1
ATOM 1974 C CA . CYS B 1 99 ? -6.184 -1.179 1.708 1 92.38 99 CYS B CA 1
ATOM 1975 C C . CYS B 1 99 ? -6.891 -0.538 2.896 1 92.38 99 CYS B C 1
ATOM 1977 O O . CYS B 1 99 ? -8.117 -0.515 2.953 1 92.38 99 CYS B O 1
ATOM 1979 N N . ALA B 1 100 ? -6.094 -0.037 3.744 1 87.94 100 ALA B N 1
ATOM 1980 C CA . ALA B 1 100 ? -6.676 0.483 4.98 1 87.94 100 ALA B CA 1
ATOM 1981 C C . ALA B 1 100 ? -6.113 1.863 5.309 1 87.94 100 ALA B C 1
ATOM 1983 O O . ALA B 1 100 ? -4.934 2.135 5.066 1 87.94 100 ALA B O 1
ATOM 1984 N N . TYR B 1 101 ? -6.984 2.639 5.844 1 85.44 101 TYR B N 1
ATOM 1985 C CA . TYR B 1 101 ? -6.633 3.9 6.488 1 85.44 101 TYR B CA 1
ATOM 1986 C C . TYR B 1 101 ? -7.121 3.926 7.934 1 85.44 101 TYR B C 1
ATOM 1988 O O . TYR B 1 101 ? -8.234 4.371 8.211 1 85.44 101 TYR B O 1
ATOM 1996 N N . ALA B 1 102 ? -6.223 3.568 8.797 1 81.31 102 ALA B N 1
ATOM 1997 C CA . ALA B 1 102 ? -6.617 3.375 10.188 1 81.31 102 ALA B CA 1
ATOM 1998 C C . ALA B 1 102 ? -6.852 4.715 10.883 1 81.31 102 ALA B C 1
ATOM 2000 O O . ALA B 1 102 ? -6.105 5.672 10.664 1 81.31 102 ALA B O 1
ATOM 2001 N N . PRO B 1 103 ? -7.938 4.746 11.656 1 80.44 103 PRO B N 1
ATOM 2002 C CA . PRO B 1 103 ? -8.133 5.957 12.461 1 80.44 103 PRO B CA 1
ATOM 2003 C C . PRO B 1 103 ? -7.047 6.148 13.516 1 80.44 103 PRO B C 1
ATOM 2005 O O . PRO B 1 103 ? -6.566 5.176 14.094 1 80.44 103 PRO B O 1
ATOM 2008 N N . ASP B 1 104 ? -6.586 7.301 13.641 1 72.25 104 ASP B N 1
ATOM 2009 C CA . ASP B 1 104 ? -5.574 7.582 14.656 1 72.25 104 ASP B CA 1
ATOM 2010 C C . ASP B 1 104 ? -6.219 7.887 16.016 1 72.25 104 ASP B C 1
ATOM 2012 O O . ASP B 1 104 ? -7.434 7.75 16.172 1 72.25 104 ASP B O 1
ATOM 2016 N N . MET B 1 105 ? -5.375 8.219 16.953 1 71.81 105 MET B N 1
ATOM 2017 C CA . MET B 1 105 ? -5.809 8.391 18.344 1 71.81 105 MET B CA 1
ATOM 2018 C C . MET B 1 105 ? -6.688 9.625 18.484 1 71.81 105 MET B C 1
ATOM 2020 O O . MET B 1 105 ? -7.344 9.805 19.516 1 71.81 105 MET B O 1
ATOM 2024 N N . SER B 1 106 ? -6.676 10.484 17.484 1 71.94 106 SER B N 1
ATOM 2025 C CA . SER B 1 106 ? -7.496 11.695 17.562 1 71.94 106 SER B CA 1
ATOM 2026 C C . SER B 1 106 ? -8.969 11.383 17.312 1 71.94 106 SER B C 1
ATOM 2028 O O . SER B 1 106 ? -9.836 12.203 17.609 1 71.94 106 SER B O 1
ATOM 2030 N N . LYS B 1 107 ? -9.266 10.211 16.844 1 79.75 107 LYS B N 1
ATOM 2031 C CA . LYS B 1 107 ? -10.641 9.812 16.578 1 79.75 107 LYS B CA 1
ATOM 2032 C C . LYS B 1 107 ? -11.273 9.164 17.797 1 79.75 107 LYS B C 1
ATOM 2034 O O . LYS B 1 107 ? -10.57 8.609 18.641 1 79.75 107 LYS B O 1
ATOM 2039 N N . PRO B 1 108 ? -12.602 9.266 17.906 1 84.94 108 PRO B N 1
ATOM 2040 C CA . PRO B 1 108 ? -13.289 8.617 19.031 1 84.94 108 PRO B CA 1
ATOM 2041 C C . PRO B 1 108 ? -13 7.121 19.109 1 84.94 108 PRO B C 1
ATOM 2043 O O . PRO B 1 108 ? -12.812 6.465 18.094 1 84.94 108 PRO B O 1
ATOM 2046 N N . PRO B 1 109 ? -13.008 6.637 20.344 1 83.81 109 PRO B N 1
ATOM 2047 C CA . PRO B 1 109 ? -12.719 5.215 20.562 1 83.81 109 PRO B CA 1
ATOM 2048 C C . PRO B 1 109 ? -13.641 4.301 19.75 1 83.81 109 PRO B C 1
ATOM 2050 O O . PRO B 1 109 ? -13.195 3.275 19.234 1 83.81 109 PRO B O 1
ATOM 2053 N N . LYS B 1 110 ? -14.852 4.66 19.688 1 88.31 110 LYS B N 1
ATOM 2054 C CA . LYS B 1 110 ? -15.805 3.816 18.969 1 88.31 110 LYS B CA 1
ATOM 2055 C C . LYS B 1 110 ? -15.414 3.67 17.5 1 88.31 110 LYS B C 1
ATOM 2057 O O . LYS B 1 110 ? -15.555 2.592 16.922 1 88.31 110 LYS B O 1
ATOM 2062 N N . VAL B 1 111 ? -14.914 4.703 16.922 1 84.12 111 VAL B N 1
ATOM 2063 C CA . VAL B 1 111 ? -14.477 4.688 15.523 1 84.12 111 VAL B CA 1
ATOM 2064 C C . VAL B 1 111 ? -13.312 3.717 15.359 1 84.12 111 VAL B C 1
ATOM 2066 O O . VAL B 1 111 ? -13.266 2.945 14.398 1 84.12 111 VAL B O 1
ATOM 2069 N N . ARG B 1 112 ? -12.43 3.795 16.281 1 81.88 112 ARG B N 1
ATOM 2070 C CA . ARG B 1 112 ? -11.273 2.906 16.234 1 81.88 112 ARG B CA 1
ATOM 2071 C C . ARG B 1 112 ? -11.688 1.454 16.438 1 81.88 112 ARG B C 1
ATOM 2073 O O . ARG B 1 112 ? -11.211 0.562 15.734 1 81.88 112 ARG B O 1
ATOM 2080 N N . GLU B 1 113 ? -12.57 1.262 17.344 1 84.31 113 GLU B N 1
ATOM 2081 C CA . GLU B 1 113 ? -13.07 -0.084 17.609 1 84.31 113 GLU B CA 1
ATOM 2082 C C . GLU B 1 113 ? -13.805 -0.654 16.391 1 84.31 113 GLU B C 1
ATOM 2084 O O . GLU B 1 113 ? -13.594 -1.81 16.031 1 84.31 113 GLU B O 1
ATOM 2089 N N . ASP B 1 114 ? -14.656 0.118 15.836 1 88.62 114 ASP B N 1
ATOM 2090 C CA . ASP B 1 114 ? -15.406 -0.314 14.664 1 88.62 114 ASP B CA 1
ATOM 2091 C C . ASP B 1 114 ? -14.469 -0.659 13.508 1 88.62 114 ASP B C 1
ATOM 2093 O O . ASP B 1 114 ? -14.711 -1.61 12.766 1 88.62 114 ASP B O 1
ATOM 2097 N N . PHE B 1 115 ? -13.469 0.084 13.344 1 86.12 115 PHE B N 1
ATOM 2098 C CA . PHE B 1 115 ? -12.477 -0.167 12.312 1 86.12 115 PHE B CA 1
ATOM 2099 C C . PHE B 1 115 ? -11.828 -1.531 12.508 1 86.12 115 PHE B C 1
ATOM 2101 O O . PHE B 1 115 ? -11.758 -2.332 11.57 1 86.12 115 PHE B O 1
ATOM 2108 N N . TRP B 1 116 ? -11.516 -1.782 13.648 1 80.38 116 TRP B N 1
ATOM 2109 C CA . TRP B 1 116 ? -10.805 -3.025 13.922 1 80.38 116 TRP B CA 1
ATOM 2110 C C . TRP B 1 116 ? -11.742 -4.227 13.805 1 80.38 116 TRP B C 1
ATOM 2112 O O . TRP B 1 116 ? -11.336 -5.289 13.328 1 80.38 116 TRP B O 1
ATOM 2122 N N . ASP B 1 117 ? -12.875 -4.023 14.266 1 87 117 ASP B N 1
ATOM 2123 C CA . ASP B 1 117 ? -13.867 -5.078 14.094 1 87 117 ASP B CA 1
ATOM 2124 C C . ASP B 1 117 ? -14.078 -5.395 12.617 1 87 117 ASP B C 1
ATOM 2126 O O . ASP B 1 117 ? -14.195 -6.562 12.234 1 87 117 ASP B O 1
ATOM 2130 N N . SER B 1 118 ? -14.078 -4.391 11.883 1 90.06 118 SER B N 1
ATOM 2131 C CA . SER B 1 118 ? -14.242 -4.574 10.445 1 90.06 118 SER B CA 1
ATOM 2132 C C . SER B 1 118 ? -13.062 -5.32 9.836 1 90.06 118 SER B C 1
ATOM 2134 O O . SER B 1 118 ? -13.234 -6.195 8.992 1 90.06 118 SER B O 1
ATOM 2136 N N . VAL B 1 119 ? -11.891 -4.918 10.258 1 85.56 119 VAL B N 1
ATOM 2137 C CA . VAL B 1 119 ? -10.695 -5.586 9.758 1 85.56 119 VAL B CA 1
ATOM 2138 C C . VAL B 1 119 ? -10.742 -7.066 10.117 1 85.56 119 VAL B C 1
ATOM 2140 O O . VAL B 1 119 ? -10.453 -7.926 9.281 1 85.56 119 VAL B O 1
ATOM 2143 N N . ARG B 1 120 ? -11.094 -7.305 11.312 1 84.25 120 ARG B N 1
ATOM 2144 C CA . ARG B 1 120 ? -11.195 -8.695 11.75 1 84.25 120 ARG B CA 1
ATOM 2145 C C . ARG B 1 120 ? -12.18 -9.469 10.891 1 84.25 120 ARG B C 1
ATOM 2147 O O . ARG B 1 120 ? -11.906 -10.594 10.477 1 84.25 120 ARG B O 1
ATOM 2154 N N . GLU B 1 121 ? -13.242 -8.883 10.68 1 90.81 121 GLU B N 1
ATOM 2155 C CA . GLU B 1 121 ? -14.266 -9.523 9.844 1 90.81 121 GLU B CA 1
ATOM 2156 C C . GLU B 1 121 ? -13.742 -9.773 8.438 1 90.81 121 GLU B C 1
ATOM 2158 O O . GLU B 1 121 ? -13.969 -10.844 7.863 1 90.81 121 GLU B O 1
ATOM 2163 N N . ILE B 1 122 ? -13.062 -8.867 7.898 1 92.56 122 ILE B N 1
ATOM 2164 C CA . ILE B 1 122 ? -12.508 -8.992 6.555 1 92.56 122 ILE B CA 1
ATOM 2165 C C . ILE B 1 122 ? -11.523 -10.148 6.512 1 92.56 122 ILE B C 1
ATOM 2167 O O . ILE B 1 122 ? -11.5 -10.922 5.547 1 92.56 122 ILE B O 1
ATOM 2171 N N . MET B 1 123 ? -10.75 -10.195 7.539 1 87.56 123 MET B N 1
ATOM 2172 C CA . MET B 1 123 ? -9.703 -11.219 7.566 1 87.56 123 MET B CA 1
ATOM 2173 C C . MET B 1 123 ? -10.32 -12.617 7.555 1 87.56 123 MET B C 1
ATOM 2175 O O . MET B 1 123 ? -9.695 -13.562 7.078 1 87.56 123 MET B O 1
ATOM 2179 N N . THR B 1 124 ? -11.492 -12.75 8.062 1 89.19 124 THR B N 1
ATOM 2180 C CA . THR B 1 124 ? -12.156 -14.047 8.047 1 89.19 124 THR B CA 1
ATOM 2181 C C . THR B 1 124 ? -12.531 -14.453 6.625 1 89.19 124 THR B C 1
ATOM 2183 O O . THR B 1 124 ? -12.844 -15.617 6.363 1 89.19 124 THR B O 1
ATOM 2186 N N . LYS B 1 125 ? -12.516 -13.562 5.75 1 92.5 125 LYS B N 1
ATOM 2187 C CA . LYS B 1 125 ? -12.859 -13.844 4.359 1 92.5 125 LYS B CA 1
ATOM 2188 C C . LYS B 1 125 ? -11.664 -14.391 3.594 1 92.5 125 LYS B C 1
ATOM 2190 O O . LYS B 1 125 ? -11.812 -14.938 2.5 1 92.5 125 LYS B O 1
ATOM 2195 N N . CYS B 1 126 ? -10.492 -14.195 4.105 1 91.25 126 CYS B N 1
ATOM 2196 C CA . CYS B 1 126 ? -9.273 -14.625 3.434 1 91.25 126 CYS B CA 1
ATOM 2197 C C . CYS B 1 126 ? -9.164 -16.141 3.424 1 91.25 126 CYS B C 1
ATOM 2199 O O . CYS B 1 126 ? -9.578 -16.812 4.375 1 91.25 126 CYS B O 1
ATOM 2201 N N . LYS B 1 127 ? -8.586 -16.641 2.354 1 90.44 127 LYS B N 1
ATOM 2202 C CA . LYS B 1 127 ? -8.43 -18.078 2.182 1 90.44 127 LYS B CA 1
ATOM 2203 C C . LYS B 1 127 ? -6.977 -18.5 2.365 1 90.44 127 LYS B C 1
ATOM 2205 O O . LYS B 1 127 ? -6.062 -17.703 2.15 1 90.44 127 LYS B O 1
ATOM 2210 N N . GLU B 1 128 ? -6.742 -19.766 2.609 1 86.31 128 GLU B N 1
ATOM 2211 C CA . GLU B 1 128 ? -5.41 -20.281 2.902 1 86.31 128 GLU B CA 1
ATOM 2212 C C . GLU B 1 128 ? -4.512 -20.234 1.67 1 86.31 128 GLU B C 1
ATOM 2214 O O . GLU B 1 128 ? -3.295 -20.078 1.789 1 86.31 128 GLU B O 1
ATOM 2219 N N . ASN B 1 129 ? -5.086 -20.328 0.582 1 88.62 129 ASN B N 1
ATOM 2220 C CA . ASN B 1 129 ? -4.293 -20.406 -0.641 1 88.62 129 ASN B CA 1
ATOM 2221 C C . ASN B 1 129 ? -4.066 -19.016 -1.24 1 88.62 129 ASN B C 1
ATOM 2223 O O . ASN B 1 129 ? -3.564 -18.891 -2.359 1 88.62 129 ASN B O 1
ATOM 2227 N N . GLU B 1 130 ? -4.438 -18 -0.448 1 91.81 130 GLU B N 1
ATOM 2228 C CA . GLU B 1 130 ? -4.258 -16.641 -0.933 1 91.81 130 GLU B CA 1
ATOM 2229 C C . GLU B 1 130 ? -3.027 -15.984 -0.304 1 91.81 130 GLU B C 1
ATOM 2231 O O . GLU B 1 130 ? -2.662 -16.297 0.829 1 91.81 130 GLU B O 1
ATOM 2236 N N . ARG B 1 131 ? -2.342 -15.195 -1.144 1 91.38 131 ARG B N 1
ATOM 2237 C CA . ARG B 1 131 ? -1.361 -14.266 -0.596 1 91.38 131 ARG B CA 1
ATOM 2238 C C . ARG B 1 131 ? -2.029 -12.977 -0.141 1 91.38 131 ARG B C 1
ATOM 2240 O O . ARG B 1 131 ? -2.598 -12.242 -0.954 1 91.38 131 ARG B O 1
ATOM 2247 N N . ILE B 1 132 ? -1.928 -12.711 1.147 1 93.69 132 ILE B N 1
ATOM 2248 C CA . ILE B 1 132 ? -2.625 -11.57 1.731 1 93.69 132 ILE B CA 1
ATOM 2249 C C . ILE B 1 132 ? -1.675 -10.383 1.824 1 93.69 132 ILE B C 1
ATOM 2251 O O . ILE B 1 132 ? -0.607 -10.477 2.436 1 93.69 132 ILE B O 1
ATOM 2255 N N . ILE B 1 133 ? -2.055 -9.281 1.193 1 92.69 133 ILE B N 1
ATOM 2256 C CA . ILE B 1 133 ? -1.275 -8.047 1.178 1 92.69 133 ILE B CA 1
ATOM 2257 C C . ILE B 1 133 ? -2.07 -6.926 1.843 1 92.69 133 ILE B C 1
ATOM 2259 O O . ILE B 1 133 ? -3.184 -6.609 1.417 1 92.69 133 ILE B O 1
ATOM 2263 N N . LEU B 1 134 ? -1.527 -6.34 2.832 1 91 134 LEU B N 1
ATOM 2264 C CA . LEU B 1 134 ? -2.123 -5.195 3.512 1 91 134 LEU B CA 1
ATOM 2265 C C . LEU B 1 134 ? -1.353 -3.916 3.199 1 91 134 LEU B C 1
ATOM 2267 O O . LEU B 1 134 ? -0.12 -3.92 3.168 1 91 134 LEU B O 1
ATOM 2271 N N . ILE B 1 135 ? -2.109 -2.914 3.023 1 88.06 135 ILE B N 1
ATOM 2272 C CA . ILE B 1 135 ? -1.502 -1.615 2.752 1 88.06 135 ILE B CA 1
ATOM 2273 C C . ILE B 1 135 ? -2.145 -0.55 3.639 1 88.06 135 ILE B C 1
ATOM 2275 O O . ILE B 1 135 ? -3.365 -0.53 3.811 1 88.06 135 ILE B O 1
ATOM 2279 N N . GLY B 1 136 ? -1.276 0.383 4.176 1 81.81 136 GLY B N 1
ATOM 2280 C CA . GLY B 1 136 ? -1.831 1.481 4.949 1 81.81 136 GLY B CA 1
ATOM 2281 C C . GLY B 1 136 ? -0.781 2.258 5.719 1 81.81 136 GLY B C 1
ATOM 2282 O O . GLY B 1 136 ? 0.419 2.072 5.504 1 81.81 136 GLY B O 1
ATOM 2283 N N . ASP B 1 137 ? -1.216 3.125 6.473 1 73.5 137 ASP B N 1
ATOM 2284 C CA . ASP B 1 137 ? -0.309 3.883 7.332 1 73.5 137 ASP B CA 1
ATOM 2285 C C . ASP B 1 137 ? 0.05 3.09 8.586 1 73.5 137 ASP B C 1
ATOM 2287 O O . ASP B 1 137 ? -0.789 2.371 9.133 1 73.5 137 ASP B O 1
ATOM 2291 N N . PHE B 1 138 ? 1.267 3.217 9.039 1 66.25 138 PHE B N 1
ATOM 2292 C CA . PHE B 1 138 ? 1.8 2.439 10.148 1 66.25 138 PHE B CA 1
ATOM 2293 C C . PHE B 1 138 ? 1.071 2.775 11.445 1 66.25 138 PHE B C 1
ATOM 2295 O O . PHE B 1 138 ? 0.749 1.884 12.234 1 66.25 138 PHE B O 1
ATOM 2302 N N . ASN B 1 139 ? 0.917 4.051 11.562 1 62.84 139 ASN B N 1
ATOM 2303 C CA . ASN B 1 139 ? 0.322 4.492 12.812 1 62.84 139 ASN B CA 1
ATOM 2304 C C . ASN B 1 139 ? -1.019 3.811 13.078 1 62.84 139 ASN B C 1
ATOM 2306 O O . ASN B 1 139 ? -1.34 3.477 14.219 1 62.84 139 ASN B O 1
ATOM 2310 N N . GLY B 1 140 ? -1.634 3.596 12.047 1 60.88 140 GLY B N 1
ATOM 2311 C CA . GLY B 1 140 ? -2.912 2.92 12.203 1 60.88 140 GLY B CA 1
ATOM 2312 C C . GLY B 1 140 ? -2.771 1.476 12.641 1 60.88 140 GLY B C 1
ATOM 2313 O O . GLY B 1 140 ? -3.506 1.016 13.516 1 60.88 140 GLY B O 1
ATOM 2314 N N . TRP B 1 141 ? -1.813 0.809 12.172 1 61.78 141 TRP B N 1
ATOM 2315 C CA . TRP B 1 141 ? -1.671 -0.618 12.453 1 61.78 141 TRP B CA 1
ATOM 2316 C C . TRP B 1 141 ? -1.096 -0.85 13.844 1 61.78 141 TRP B C 1
ATOM 2318 O O . TRP B 1 141 ? -1.441 -1.828 14.508 1 61.78 141 TRP B O 1
ATOM 2328 N N . VAL B 1 142 ? -0.225 0.039 14.266 1 58.94 142 VAL B N 1
ATOM 2329 C CA . VAL B 1 142 ? 0.356 -0.029 15.602 1 58.94 142 VAL B CA 1
ATOM 2330 C C . VAL B 1 142 ? -0.746 0.092 16.656 1 58.94 142 VAL B C 1
ATOM 2332 O O . VAL B 1 142 ? -0.735 -0.62 17.656 1 58.94 142 VAL B O 1
ATOM 2335 N N . GLU B 1 143 ? -1.568 0.936 16.453 1 55.91 143 GLU B N 1
ATOM 2336 C CA . GLU B 1 143 ? -2.627 1.161 17.438 1 55.91 143 GLU B CA 1
ATOM 2337 C C . GLU B 1 143 ? -3.518 -0.069 17.578 1 55.91 143 GLU B C 1
ATOM 2339 O O . GLU B 1 143 ? -4.012 -0.361 18.672 1 55.91 143 GLU B O 1
ATOM 2344 N N . ILE B 1 144 ? -3.637 -0.755 16.484 1 50.38 144 ILE B N 1
ATOM 2345 C CA . ILE B 1 144 ? -4.504 -1.93 16.516 1 50.38 144 ILE B CA 1
ATOM 2346 C C . ILE B 1 144 ? -3.908 -2.99 17.438 1 50.38 144 ILE B C 1
ATOM 2348 O O . ILE B 1 144 ? -4.641 -3.703 18.125 1 50.38 144 ILE B O 1
ATOM 2352 N N . SER B 1 145 ? -2.664 -3.16 17.328 1 51.69 145 SER B N 1
ATOM 2353 C CA . SER B 1 145 ? -2.037 -4.234 18.094 1 51.69 145 SER B CA 1
ATOM 2354 C C . SER B 1 145 ? -2.295 -4.074 19.594 1 51.69 145 SER B C 1
ATOM 2356 O O . SER B 1 145 ? -2.268 -5.055 20.328 1 51.69 145 SER B O 1
ATOM 2358 N N . ARG B 1 146 ? -2.543 -2.857 20 1 49.56 146 ARG B N 1
ATOM 2359 C CA . ARG B 1 146 ? -2.828 -2.623 21.422 1 49.56 146 ARG B CA 1
ATOM 2360 C C . ARG B 1 146 ? -4.23 -3.102 21.781 1 49.56 146 ARG B C 1
ATOM 2362 O O . ARG B 1 146 ? -4.551 -3.27 22.953 1 49.56 146 ARG B O 1
ATOM 2369 N N . TRP B 1 147 ? -4.973 -3.199 20.703 1 45.19 147 TRP B N 1
ATOM 2370 C CA . TRP B 1 147 ? -6.355 -3.555 21.016 1 45.19 147 TRP B CA 1
ATOM 2371 C C . TRP B 1 147 ? -6.566 -5.062 20.906 1 45.19 147 TRP B C 1
ATOM 2373 O O . TRP B 1 147 ? -7.629 -5.57 21.281 1 45.19 147 TRP B O 1
ATOM 2383 N N . ILE B 1 148 ? -5.645 -5.707 20.25 1 38.84 148 ILE B N 1
ATOM 2384 C CA . ILE B 1 148 ? -5.871 -7.145 20.297 1 38.84 148 ILE B CA 1
ATOM 2385 C C . ILE B 1 148 ? -5.234 -7.727 21.562 1 38.84 148 ILE B C 1
ATOM 2387 O O . ILE B 1 148 ? -4.105 -7.375 21.922 1 38.84 148 ILE B O 1
#

Foldseek 3Di:
DPCPVVLVVVVLVVVVVCVVVVPFKDKDWQSQDADWDWDDRPQKIKTKAAHHPVDSDSTIIMMIGGNVFVVQWDDWDNQHRFWIWTWGDDPPATEIEIEGEADAPVDDPVSNVVRLVSVVVVVVVDDPRHHYHYDYDPRRVVVVVVVD/DPCPVVLVVVVLVVVVVCVVVVPFKDKDWQSQDADWDWDDRPQKIKTKAAHHPVDSDSTIIMMIGGNVFVVQWDDWDNQHRFWIWTWGDDPPATEIEIEGEADAPVDDPVSNVVRLVSVVVVVVVDDPRHHYHYDYDPRRVVVVVVVD

InterPro domains:
  IPR036691 Endonuclease/exonuclease/phosphatase superfamily [G3DSA:3.60.10.10] (3-147)
  IPR036691 Endonuclease/exonuclease/phosphatase superfamily [SSF56219] (4-141)

Sequence (296 aa):
MHVCGGMDSKIDEVCEMMSERRIDVLGVSETKKKGCSITTYDRYTGYWSGVNDSERSSQGVGVILSERMNASVKEFEFVSPRLLWIRLKVSLTRIFLLCAYAPDMSKPPKVREDFWDSVREIMTKCKENERIILIGDFNGWVEISRWIMHVCGGMDSKIDEVCEMMSERRIDVLGVSETKKKGCSITTYDRYTGYWSGVNDSERSSQGVGVILSERMNASVKEFEFVSPRLLWIRLKVSLTRIFLLCAYAPDMSKPPKVREDFWDSVREIMTKCKENERIILIGDFNGWVEISRWI

Radius of gyration: 17.65 Å; Cα contacts (8 Å, |Δi|>4): 655; chains: 2; bounding box: 39×44×45 Å

Secondary structure (DSSP, 8-state):
---HHHHHHHHHHHHHHHHHTT--EEEEE----BSEEEEEETTEEEEEE-B-TT---S--EEEEEEHHHHTTEEEEEEEETTEEEEEEEETTEEEEEEEE----TTS-HHHHHHHHHHHHHHHTT--TTEEEEEEEEHHHHHHHHTT-/---HHHHHHHHHHHHHHHHHTT--EEEEE----BSEEEEEETTEEEEEE-B-TT---S--EEEEEEHHHHTTEEEEEEEETTEEEEEEEETTEEEEEEEE----TTS-HHHHHHHHHHHHHHHTT--TTEEEEEEEEHHHHHHHHTT-

Organism: Galleria mellonella (NCBI:txid7137)

Solvent-accessible surface area (backbone atoms only — not comparable to full-atom values): 15092 Å² total; per-residue (Å²): 132,80,69,63,62,58,56,52,52,29,46,49,33,37,48,49,52,29,60,76,66,59,42,31,34,39,42,29,25,43,58,51,38,66,36,71,48,77,45,77,54,92,65,29,39,33,42,35,16,16,31,57,79,83,53,95,48,83,39,8,22,36,39,37,21,19,55,73,50,50,73,25,53,76,47,69,47,73,76,39,26,34,29,33,39,42,32,32,47,58,90,92,44,34,35,37,40,36,36,34,44,52,62,53,89,88,48,58,66,65,60,45,50,52,50,49,53,48,50,55,55,53,56,69,69,61,56,90,79,37,47,29,35,39,37,34,45,30,60,23,48,38,57,45,32,73,72,101,135,78,70,60,63,57,55,52,52,29,48,50,33,38,48,50,52,28,58,78,65,59,42,32,34,38,42,29,24,44,57,53,39,66,36,69,48,78,45,77,54,89,65,28,38,34,42,37,17,17,31,57,80,84,54,94,47,84,40,8,21,35,39,36,21,21,54,73,51,50,72,25,53,77,48,70,48,73,77,38,27,34,30,33,39,41,32,33,46,57,88,92,44,34,35,37,39,37,39,34,45,51,62,53,88,88,47,59,66,65,60,44,50,53,50,50,51,49,50,54,56,52,56,68,68,60,55,89,80,38,47,28,37,39,37,35,45,29,61,24,47,37,57,46,31,74,72,101

Nearest PDB structures (foldseek):
  5inm-assembly3_C  TM=6.640E-01  e=2.063E-04  Mus musculus
  4gyz-assembly8_H  TM=6.169E-01  e=4.021E-04  Mus musculus
  4gyz-assembly4_D  TM=5.825E-01  e=4.021E-04  Mus musculus
  6wan-assembly2_B  TM=3.647E-01  e=3.376E-02  Acinetobacter baumannii
  6wan-assembly6_F  TM=3.716E-01  e=6.582E-02  Acinetobacter baumannii

pLDDT: mean 81.87, std 15.75, range [20.09, 97.94]